Protein AF-A6GF03-F1 (afdb_monomer_lite)

Secondary structure (DSSP, 8-state):
--PPPPPPP-PPP-------PPPPEEEEEEE---SS-TTTT-TT-BSS-HHHHHHH-S-BSS---SGGG--SHHHHHHHHH-TTSEEEEEEE-S-TTTTSS--TTT-SEEEEEEEEE-S-SSEEEEESEEES-EEEE-TT--EEEE-SSS-TT-EEEPPHHHHHHHHHTTT-EETTEEEEEEPP-TT--SHHHHHHHHHHHHHHH--TT----EEEEEEEEPPGGG-HHHHHHHHHHHHHHHH--

Sequence (245 aa):
MRSAPETPEVGPAKKAEAPSQAPVRVLVTGFNDWRELGDPPQLWRCRDNPSCRLLLGDETQTEPSGADSFDGPLVARLRAAQPEIEWTFATMPVTWGVFAEVPSDRYEVIVNLGLGVYDRFDALQLEAGAYDLRQGKDAAGVERAEAIRGEADRVLAAPQAVAARVQALEGERVAGYEVVVAKAREDNAYLCNETHFSALSALAEGGADDPLRAAYFLHIPYAKDGDYEALAEGVAGLVLRLVEP

Organism: NCBI:txid391625

InterPro domains:
  IPR036440 Peptidase C15, pyroglutamyl peptidase I-like superfamily [G3DSA:3.40.630.20] (23-243)
  IPR036440 Peptidase C15, pyroglutamyl peptidase I-like superfamily [SSF53182] (24-241)

Foldseek 3Di:
DDDDDDDDDDPDDDDDDDPPDQAAEEEEEEEADWPPQDVQRLQRFHDFWLRVCQFQVDTDSDAQDDPVSGDHLLVVLLCVVCVSHNYDYHYFGQDPCRCLPPVQQRHQEYEYEGADPEPDQQAKEKEQWAFQFAADATSSRDGDTAGLPHDRGDIQGAPPVQNVLLVVQQQPHFLRHHYHYDYYDNVPRGSLRSNQNSLRVCCVPDDPNGSHPYYIYMHHHGNVVNPSNSSSRRVNRSVCSSSPD

pLDDT: mean 91.58, std 13.38, range [41.97, 98.81]

Radius of gyration: 22.46 Å; chains: 1; bounding box: 53×61×86 Å

Structure (mmCIF, N/CA/C/O backbone):
data_AF-A6GF03-F1
#
_entry.id   AF-A6GF03-F1
#
loop_
_atom_site.group_PDB
_atom_site.id
_atom_site.type_symbol
_atom_site.label_atom_id
_atom_site.label_alt_id
_atom_site.label_comp_id
_atom_site.label_asym_id
_atom_site.label_entity_id
_atom_site.label_seq_id
_atom_site.pdbx_PDB_ins_code
_atom_site.Cartn_x
_atom_site.Cartn_y
_atom_site.Cartn_z
_atom_site.occupancy
_atom_site.B_iso_or_equiv
_atom_site.auth_seq_id
_atom_site.auth_comp_id
_atom_site.auth_asym_id
_atom_site.auth_atom_id
_atom_site.pdbx_PDB_model_num
ATOM 1 N N . MET A 1 1 ? -33.749 42.532 66.624 1.00 44.66 1 MET A N 1
ATOM 2 C CA . MET A 1 1 ? -33.498 42.340 65.181 1.00 44.66 1 MET A CA 1
ATOM 3 C C . MET A 1 1 ? -32.233 41.506 65.042 1.00 44.66 1 MET A C 1
ATOM 5 O O . MET A 1 1 ? -31.172 41.991 65.406 1.00 44.66 1 MET A O 1
ATOM 9 N N . ARG A 1 2 ? -32.349 40.228 64.665 1.00 41.97 2 ARG A N 1
ATOM 10 C CA . ARG A 1 2 ? -31.213 39.338 64.376 1.00 41.97 2 ARG A CA 1
ATOM 11 C C . ARG A 1 2 ? -31.378 38.876 62.931 1.00 41.97 2 ARG A C 1
ATOM 13 O O . ARG A 1 2 ? -32.403 38.276 62.621 1.00 41.97 2 ARG A O 1
ATOM 20 N N . SER A 1 3 ? -30.429 39.241 62.076 1.00 44.53 3 SER A N 1
ATOM 21 C CA . SER A 1 3 ? -30.402 38.878 60.658 1.00 44.53 3 SER A CA 1
ATOM 22 C C . SER A 1 3 ? -30.101 37.389 60.491 1.00 44.53 3 SER A C 1
ATOM 24 O O . SER A 1 3 ? -29.258 36.844 61.205 1.00 44.53 3 SER A O 1
ATOM 26 N N . ALA A 1 4 ? -30.814 36.741 59.571 1.00 46.75 4 ALA A N 1
ATOM 27 C CA . ALA A 1 4 ? -30.578 35.358 59.170 1.00 46.75 4 ALA A CA 1
ATOM 28 C C . ALA A 1 4 ? -29.352 35.263 58.236 1.00 46.75 4 ALA A C 1
ATOM 30 O O . ALA A 1 4 ? -29.090 36.219 57.505 1.00 46.75 4 ALA A O 1
ATOM 31 N N . PRO A 1 5 ? -28.603 34.145 58.248 1.00 51.06 5 PRO A N 1
ATOM 32 C CA . PRO A 1 5 ? -27.476 33.939 57.347 1.00 51.06 5 PRO A CA 1
ATOM 33 C C . PRO A 1 5 ? -27.953 33.496 55.955 1.00 51.06 5 PRO A C 1
ATOM 35 O O . PRO A 1 5 ? -28.760 32.574 55.827 1.00 51.06 5 PRO A O 1
ATOM 38 N N . GLU A 1 6 ? -27.441 34.159 54.918 1.00 51.12 6 GLU A N 1
ATOM 39 C CA . GLU A 1 6 ? -27.626 33.779 53.515 1.00 51.12 6 GLU A CA 1
ATOM 40 C C . GLU A 1 6 ? -26.922 32.452 53.214 1.00 51.12 6 GLU A C 1
ATOM 42 O O . GLU A 1 6 ? -25.800 32.191 53.651 1.00 51.12 6 GLU A O 1
ATOM 47 N N . THR A 1 7 ? -27.617 31.594 52.471 1.00 48.75 7 THR A N 1
ATOM 48 C CA . THR A 1 7 ? -27.103 30.302 52.007 1.00 48.75 7 THR A CA 1
ATOM 49 C C . THR A 1 7 ? -26.355 30.528 50.689 1.00 48.75 7 THR A C 1
ATOM 51 O O . THR A 1 7 ? -26.911 31.191 49.815 1.00 48.75 7 THR A O 1
ATOM 54 N N . PRO A 1 8 ? -25.127 30.013 50.506 1.00 49.81 8 PRO A N 1
ATOM 55 C CA . PRO A 1 8 ? -24.401 30.198 49.256 1.00 49.81 8 PRO A CA 1
ATOM 56 C C . PRO A 1 8 ? -25.025 29.350 48.140 1.00 49.81 8 PRO A C 1
ATOM 58 O O . PRO A 1 8 ? -25.166 28.133 48.276 1.00 49.81 8 PRO A O 1
ATOM 61 N N . GLU A 1 9 ? -25.392 30.001 47.035 1.00 48.44 9 GLU A N 1
ATOM 62 C CA . GLU A 1 9 ? -25.796 29.345 45.791 1.00 48.44 9 GLU A CA 1
ATOM 63 C C . GLU A 1 9 ? -24.635 28.511 45.235 1.00 48.44 9 GLU A C 1
ATOM 65 O O . GLU A 1 9 ? -23.579 29.025 44.861 1.00 48.44 9 GLU A O 1
ATOM 70 N N . VAL A 1 10 ? -24.842 27.198 45.166 1.00 53.91 10 VAL A N 1
ATOM 71 C CA . VAL A 1 10 ? -23.957 26.276 44.456 1.00 53.91 10 VAL A CA 1
ATOM 72 C C . VAL A 1 10 ? -24.300 26.375 42.971 1.00 53.91 10 VAL A C 1
ATOM 74 O O . VAL A 1 10 ? -25.318 25.850 42.523 1.00 53.91 10 VAL A O 1
ATOM 77 N N . GLY A 1 11 ? -23.462 27.084 42.213 1.00 53.41 11 GLY A N 1
ATOM 78 C CA . GLY A 1 11 ? -23.559 27.142 40.755 1.00 53.41 11 GLY A CA 1
ATOM 79 C C . GLY A 1 11 ? -23.459 25.746 40.116 1.00 53.41 11 GLY A C 1
ATOM 80 O O . GLY A 1 11 ? -22.867 24.836 40.704 1.00 53.41 11 GLY A O 1
ATOM 81 N N . PRO A 1 12 ? -24.036 25.550 38.916 1.00 52.56 12 PRO A N 1
ATOM 82 C CA . PRO A 1 12 ? -24.103 24.242 38.279 1.00 52.56 12 PRO A CA 1
ATOM 83 C C . PRO A 1 12 ? -22.699 23.678 38.046 1.00 52.56 12 PRO A C 1
ATOM 85 O O . PRO A 1 12 ? -21.820 24.346 37.496 1.00 52.56 12 PRO A O 1
ATOM 88 N N . ALA A 1 13 ? -22.500 22.431 38.473 1.00 54.03 13 ALA A N 1
ATOM 89 C CA . ALA A 1 13 ? -21.265 21.693 38.263 1.00 54.03 13 ALA A CA 1
ATOM 90 C C . ALA A 1 13 ? -20.925 21.661 36.764 1.00 54.03 13 ALA A C 1
ATOM 92 O O . ALA A 1 13 ? -21.705 21.157 35.952 1.00 54.03 13 ALA A O 1
ATOM 93 N N . LYS A 1 14 ? -19.751 22.193 36.398 1.00 50.69 14 LYS A N 1
ATOM 94 C CA . LYS A 1 14 ? -19.162 21.985 35.071 1.00 50.69 14 LYS A CA 1
ATOM 95 C C . LYS A 1 14 ? -19.067 20.476 34.839 1.00 50.69 14 LYS A C 1
ATOM 97 O O . LYS A 1 14 ? -18.351 19.791 35.566 1.00 50.69 14 LYS A O 1
ATOM 102 N N . LYS A 1 15 ? -19.804 19.967 33.845 1.00 49.94 15 LYS A N 1
ATOM 103 C CA . LYS A 1 15 ? -19.598 18.617 33.311 1.00 49.94 15 LYS A CA 1
ATOM 104 C C . LYS A 1 15 ? -18.123 18.500 32.938 1.00 49.94 15 LYS A C 1
ATOM 106 O O . LYS A 1 15 ? -17.640 19.296 32.139 1.00 49.94 15 LYS A O 1
ATOM 111 N N . ALA A 1 16 ? -17.427 17.549 33.549 1.00 49.00 16 ALA A N 1
ATOM 112 C CA . ALA A 1 16 ? -16.094 17.171 33.123 1.00 49.00 16 ALA A CA 1
ATOM 113 C C . ALA A 1 16 ? -16.192 16.682 31.672 1.00 49.00 16 ALA A C 1
ATOM 115 O O . ALA A 1 16 ? -16.898 15.709 31.397 1.00 49.00 16 ALA A O 1
ATOM 116 N N . GLU A 1 17 ? -15.547 17.394 30.749 1.00 47.59 17 GLU A N 1
ATOM 117 C CA . GLU A 1 17 ? -15.254 16.864 29.421 1.00 47.59 17 GLU A CA 1
ATOM 118 C C . GLU A 1 17 ? -14.423 15.597 29.612 1.00 47.59 17 GLU A C 1
ATOM 120 O O . GLU A 1 17 ? -13.409 15.604 30.316 1.00 47.59 17 GLU A O 1
ATOM 125 N N . ALA A 1 18 ? -14.897 14.489 29.042 1.00 51.84 18 ALA A N 1
ATOM 126 C CA . ALA A 1 18 ? -14.094 13.283 28.953 1.00 51.84 18 ALA A CA 1
ATOM 127 C C . ALA A 1 18 ? -12.784 13.636 28.227 1.00 51.84 18 ALA A C 1
ATOM 129 O O . ALA A 1 18 ? -12.824 14.439 27.290 1.00 51.84 18 ALA A O 1
ATOM 130 N N . PRO A 1 19 ? -11.633 13.086 28.644 1.00 45.50 19 PRO A N 1
ATOM 131 C CA . PRO A 1 19 ? -10.383 13.334 27.945 1.00 45.50 19 PRO A CA 1
ATOM 132 C C . PRO A 1 19 ? -10.556 12.917 26.482 1.00 45.50 19 PRO A C 1
ATOM 134 O O . PRO A 1 19 ? -10.809 11.748 26.195 1.00 45.50 19 PRO A O 1
ATOM 137 N N . SER A 1 20 ? -10.464 13.888 25.571 1.00 52.66 20 SER A N 1
ATOM 138 C CA . SER A 1 20 ? -10.389 13.630 24.136 1.00 52.66 20 SER A CA 1
ATOM 139 C C . SER A 1 20 ? -9.160 12.759 23.909 1.00 52.66 20 SER A C 1
ATOM 141 O O . SER A 1 20 ? -8.038 13.222 24.116 1.00 52.66 20 SER A O 1
ATOM 143 N N . GLN A 1 21 ? -9.354 11.494 23.535 1.00 72.75 21 GLN A N 1
ATOM 144 C CA . GLN A 1 21 ? -8.254 10.696 23.007 1.00 72.75 21 GLN A CA 1
ATOM 145 C C . GLN A 1 21 ? -7.746 11.400 21.744 1.00 72.75 21 GLN A C 1
ATOM 147 O O . GLN A 1 21 ? -8.539 11.962 20.985 1.00 72.75 21 GLN A O 1
ATOM 152 N N . ALA A 1 22 ? -6.425 11.464 21.578 1.00 82.62 22 ALA A N 1
ATOM 153 C CA . ALA A 1 22 ? -5.839 11.981 20.348 1.00 82.62 22 ALA A CA 1
ATOM 154 C C . ALA A 1 22 ? -6.351 11.151 19.151 1.00 82.62 22 ALA A C 1
ATOM 156 O O . ALA A 1 22 ? -6.620 9.959 19.329 1.00 82.62 22 ALA A O 1
ATOM 157 N N . PRO A 1 23 ? -6.520 11.762 17.965 1.00 90.12 23 PRO A N 1
ATOM 158 C CA . PRO A 1 23 ? -6.949 11.035 16.776 1.00 90.12 23 PRO A CA 1
ATOM 159 C C . PRO A 1 23 ? -5.933 9.944 16.420 1.00 90.12 23 PRO A C 1
ATOM 161 O O . PRO A 1 23 ? -4.726 10.153 16.557 1.00 90.12 23 PRO A O 1
ATOM 164 N N . VAL A 1 24 ? -6.419 8.793 15.946 1.00 94.94 24 VAL A N 1
ATOM 165 C CA . VAL A 1 24 ? -5.546 7.709 15.472 1.00 94.94 24 VAL A CA 1
ATOM 166 C C . VAL A 1 24 ? -4.805 8.187 14.227 1.00 94.94 24 VAL A C 1
ATOM 168 O O . VAL A 1 24 ? -5.433 8.685 13.293 1.00 94.94 24 VAL A O 1
ATOM 171 N N . ARG A 1 25 ? -3.482 8.011 14.190 1.00 97.56 25 ARG A N 1
ATOM 172 C CA . ARG A 1 25 ? -2.649 8.401 13.037 1.00 97.56 25 ARG A CA 1
ATOM 173 C C . ARG A 1 25 ? -2.437 7.227 12.090 1.00 97.56 25 ARG A C 1
ATOM 175 O O . ARG A 1 25 ? -1.825 6.229 12.476 1.00 97.56 25 ARG A O 1
ATOM 182 N N . VAL A 1 26 ? -2.909 7.351 10.850 1.00 98.38 26 VAL A N 1
ATOM 183 C CA . VAL A 1 26 ? -2.853 6.278 9.847 1.00 98.38 26 VAL A CA 1
ATOM 184 C C . VAL A 1 26 ? -2.111 6.740 8.600 1.00 98.38 26 VAL A C 1
ATOM 186 O O . VAL A 1 26 ? -2.456 7.760 8.007 1.00 98.38 26 VAL A O 1
ATOM 189 N N . LEU A 1 27 ? -1.127 5.953 8.167 1.00 98.56 27 LEU A N 1
ATOM 190 C CA . LEU A 1 27 ? -0.463 6.113 6.877 1.00 98.56 27 LEU A CA 1
ATOM 191 C C . LEU A 1 27 ? -1.020 5.100 5.875 1.00 98.56 27 LEU A C 1
ATOM 193 O O . LEU A 1 27 ? -0.968 3.896 6.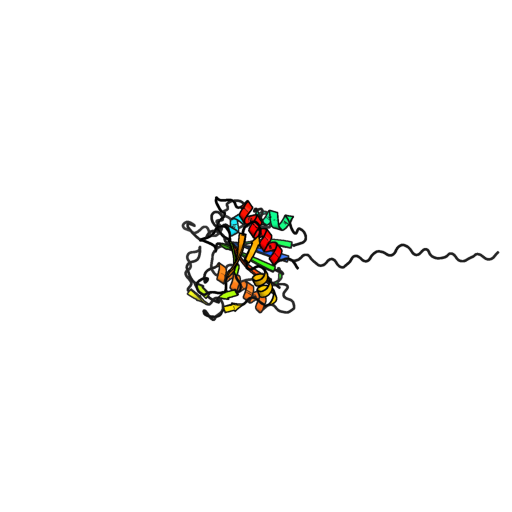121 1.00 98.56 27 LEU A O 1
ATOM 197 N N . VAL A 1 28 ? -1.485 5.579 4.723 1.00 98.75 28 VAL A N 1
ATOM 198 C CA . VAL A 1 28 ? -1.826 4.740 3.569 1.00 98.75 28 VAL A CA 1
ATOM 199 C C . VAL A 1 28 ? -0.845 5.028 2.440 1.00 98.75 28 VAL A C 1
ATOM 201 O O . VAL A 1 28 ? -0.727 6.171 1.993 1.00 98.75 28 VAL A O 1
ATOM 204 N N . THR A 1 29 ? -0.139 4.003 1.971 1.00 98.75 29 THR A N 1
ATOM 205 C CA . THR A 1 29 ? 0.836 4.144 0.884 1.00 98.75 29 THR A CA 1
ATOM 206 C C . THR A 1 29 ? 0.392 3.417 -0.378 1.00 98.75 29 THR A C 1
ATOM 208 O O . THR A 1 29 ? -0.393 2.474 -0.320 1.00 98.75 29 THR A O 1
ATOM 211 N N . GLY A 1 30 ? 0.902 3.842 -1.530 1.00 98.44 30 GLY A N 1
ATOM 212 C CA . GLY A 1 30 ? 0.738 3.144 -2.802 1.00 98.44 30 GLY A CA 1
ATOM 213 C C . GLY A 1 30 ? 2.013 3.201 -3.633 1.00 98.44 30 GLY A C 1
ATOM 214 O O . GLY A 1 30 ? 2.887 4.026 -3.386 1.00 98.44 30 GLY A O 1
ATOM 215 N N . PHE A 1 31 ? 2.123 2.349 -4.643 1.00 98.56 31 PHE A N 1
ATOM 216 C CA . PHE A 1 31 ? 3.258 2.345 -5.562 1.00 98.56 31 PHE A CA 1
ATOM 217 C C . PHE A 1 31 ? 2.966 3.098 -6.859 1.00 98.56 31 PHE A C 1
ATOM 219 O O . PHE A 1 31 ? 1.868 2.994 -7.412 1.00 98.56 31 PHE A O 1
ATOM 226 N N . ASN A 1 32 ? 3.983 3.801 -7.356 1.00 98.31 32 ASN A N 1
ATOM 227 C CA . ASN A 1 32 ? 4.051 4.370 -8.700 1.00 98.31 32 ASN A CA 1
ATOM 228 C C . ASN A 1 32 ? 4.201 3.270 -9.773 1.00 98.31 32 ASN A C 1
ATOM 230 O O . ASN A 1 32 ? 4.234 2.067 -9.489 1.00 98.31 32 ASN A O 1
ATOM 234 N N . ASP A 1 33 ? 4.271 3.675 -11.036 1.00 97.69 33 ASP A N 1
ATOM 235 C CA . ASP A 1 33 ? 4.478 2.765 -12.156 1.00 97.69 33 ASP A CA 1
ATOM 236 C C . ASP A 1 33 ? 5.880 2.128 -12.109 1.00 97.69 33 ASP A C 1
ATOM 238 O O . ASP A 1 33 ? 6.852 2.746 -11.680 1.00 97.69 33 ASP A O 1
ATOM 242 N N . TRP A 1 34 ? 6.001 0.889 -12.596 1.00 94.94 34 TRP A N 1
ATOM 243 C CA . TRP A 1 34 ? 7.267 0.132 -12.584 1.00 94.94 34 TRP A CA 1
ATOM 244 C C . TRP A 1 34 ? 7.767 -0.280 -13.971 1.00 94.94 34 TRP A C 1
ATOM 246 O O . TRP A 1 34 ? 8.879 -0.786 -14.104 1.00 94.94 34 TRP A O 1
ATOM 256 N N . ARG A 1 35 ? 6.949 -0.107 -15.015 1.00 92.50 35 ARG A N 1
ATOM 257 C CA . ARG A 1 35 ? 7.253 -0.558 -16.380 1.00 92.50 35 ARG A CA 1
ATOM 258 C C . ARG A 1 35 ? 7.070 0.561 -17.391 1.00 92.50 35 ARG A C 1
ATOM 260 O O . ARG A 1 35 ? 6.302 1.491 -17.172 1.00 92.50 35 ARG A O 1
ATOM 267 N N . GLU A 1 36 ? 7.759 0.438 -18.522 1.00 93.06 36 GLU A N 1
ATOM 268 C CA . GLU A 1 36 ? 7.650 1.378 -19.649 1.00 93.06 36 GLU A CA 1
ATOM 269 C C . GLU A 1 36 ? 7.998 2.830 -19.272 1.00 93.06 36 GLU A C 1
ATOM 271 O O . GLU A 1 36 ? 7.409 3.770 -19.797 1.00 93.06 36 GLU A O 1
ATOM 276 N N . LEU A 1 37 ? 8.935 3.031 -18.342 1.00 95.56 37 LEU A N 1
ATOM 277 C CA . LEU A 1 37 ? 9.220 4.337 -17.729 1.00 95.56 37 LEU A CA 1
ATOM 278 C C . LEU A 1 37 ? 10.097 5.278 -18.575 1.00 95.56 37 LEU A C 1
ATOM 280 O O . LEU A 1 37 ? 10.327 6.413 -18.165 1.00 95.56 37 LEU A O 1
ATOM 284 N N . GLY A 1 38 ? 10.565 4.830 -19.742 1.00 94.19 38 GLY A N 1
ATOM 285 C CA . GLY A 1 38 ? 11.505 5.571 -20.587 1.00 94.19 38 GLY A CA 1
ATOM 286 C C . GLY A 1 38 ? 12.971 5.411 -20.168 1.00 94.19 38 GLY A C 1
ATOM 287 O O . GLY A 1 38 ? 13.296 4.590 -19.311 1.00 94.19 38 GLY A O 1
ATOM 288 N N . ASP A 1 39 ? 13.846 6.182 -20.818 1.00 92.88 39 ASP A N 1
ATOM 289 C CA . ASP A 1 39 ? 15.285 6.255 -20.539 1.00 92.88 39 ASP A CA 1
ATOM 290 C C . ASP A 1 39 ? 15.723 7.740 -20.506 1.00 92.88 39 ASP A C 1
ATOM 292 O O . ASP A 1 39 ? 15.706 8.392 -21.558 1.00 92.88 39 ASP A O 1
ATOM 296 N N . PRO A 1 40 ? 16.041 8.317 -19.327 1.00 92.69 40 PRO A N 1
ATOM 297 C CA . PRO A 1 40 ? 16.046 7.677 -18.005 1.00 92.69 40 PRO A CA 1
ATOM 298 C C . PRO A 1 40 ? 14.628 7.335 -17.494 1.00 92.69 40 PRO A C 1
ATOM 300 O O . PRO A 1 40 ? 13.655 7.959 -17.931 1.00 92.69 40 PRO A O 1
ATOM 303 N N . PRO A 1 41 ? 14.489 6.372 -16.560 1.00 96.44 41 PRO A N 1
ATOM 304 C CA . PRO A 1 41 ? 13.186 5.971 -16.036 1.00 96.44 41 PRO A CA 1
ATOM 305 C C . PRO A 1 41 ? 12.519 7.089 -15.218 1.00 96.44 41 PRO A C 1
ATOM 307 O O . PRO A 1 41 ? 13.109 7.645 -14.291 1.00 96.44 41 PRO A O 1
ATOM 310 N N . GLN A 1 42 ? 11.253 7.384 -15.519 1.00 96.94 42 GLN A N 1
ATOM 311 C CA . GLN A 1 42 ? 10.403 8.293 -14.742 1.00 96.94 42 GLN A CA 1
ATOM 312 C C . GLN A 1 42 ? 9.802 7.602 -13.505 1.00 96.94 42 GLN A C 1
ATOM 314 O O . GLN A 1 42 ? 8.667 7.133 -13.527 1.00 96.94 42 GLN A O 1
ATOM 319 N N . LEU A 1 43 ? 10.561 7.552 -12.409 1.00 97.69 43 LEU A N 1
ATOM 320 C CA . LEU A 1 43 ? 10.201 6.804 -11.189 1.00 97.69 43 LEU A CA 1
ATOM 321 C C . LEU A 1 43 ? 8.938 7.303 -10.467 1.00 97.69 43 LEU A C 1
ATOM 323 O O . LEU A 1 43 ? 8.296 6.540 -9.751 1.00 97.69 43 LEU A O 1
ATOM 327 N N . TRP A 1 44 ? 8.574 8.568 -10.672 1.00 97.38 44 TRP A N 1
ATOM 328 C CA . TRP A 1 44 ? 7.386 9.185 -10.078 1.00 97.38 44 TRP A CA 1
ATOM 329 C C . TRP A 1 44 ? 6.159 9.131 -10.980 1.00 97.38 44 TRP A C 1
ATOM 331 O O . TRP A 1 44 ? 5.122 9.702 -10.643 1.00 97.38 44 TRP A O 1
ATOM 341 N N . ARG A 1 45 ? 6.235 8.441 -12.125 1.00 97.81 45 ARG A N 1
ATOM 342 C CA . ARG A 1 45 ? 5.067 8.308 -12.988 1.00 97.81 45 ARG A CA 1
ATOM 343 C C . ARG A 1 45 ? 3.959 7.562 -12.256 1.00 97.81 45 ARG A C 1
ATOM 345 O O . ARG A 1 45 ? 4.164 6.457 -11.762 1.00 97.81 45 ARG A O 1
ATOM 352 N N . CYS A 1 46 ? 2.785 8.168 -12.200 1.00 97.25 46 CYS A N 1
ATOM 353 C CA . CYS A 1 46 ? 1.557 7.518 -11.793 1.00 97.25 46 CYS A CA 1
ATOM 354 C C . CYS A 1 46 ? 0.560 7.590 -12.943 1.00 97.25 46 CYS A C 1
ATOM 356 O O . CYS A 1 46 ? -0.038 8.638 -13.186 1.00 97.25 46 CYS A O 1
ATOM 358 N N . ARG A 1 47 ? 0.397 6.478 -13.655 1.00 95.94 47 ARG A N 1
ATOM 359 C CA . ARG A 1 47 ? -0.558 6.348 -14.759 1.00 95.94 47 ARG A CA 1
ATOM 360 C C . ARG A 1 47 ? -1.215 4.977 -14.742 1.00 95.94 47 ARG A C 1
ATOM 362 O O . ARG A 1 47 ? -2.435 4.876 -14.780 1.00 95.94 47 ARG A O 1
ATOM 369 N N . ASP A 1 48 ? -0.402 3.932 -14.644 1.00 94.81 48 ASP A N 1
ATOM 370 C CA . ASP A 1 48 ? -0.841 2.553 -14.845 1.00 94.81 48 ASP A CA 1
ATOM 371 C C . ASP A 1 48 ? -1.078 1.809 -13.525 1.00 94.81 48 ASP A C 1
ATOM 373 O O . ASP A 1 48 ? -1.912 0.902 -13.464 1.00 94.81 48 ASP A O 1
ATOM 377 N N . ASN A 1 49 ? -0.333 2.148 -12.469 1.00 97.19 49 ASN A N 1
ATOM 378 C CA . ASN A 1 49 ? -0.421 1.448 -11.197 1.00 97.19 49 ASN A CA 1
ATOM 379 C C . ASN A 1 49 ? -1.667 1.897 -10.416 1.00 97.19 49 ASN A C 1
ATOM 381 O O . ASN A 1 49 ? -1.749 3.056 -9.997 1.00 97.19 49 ASN A O 1
ATOM 385 N N . PRO A 1 50 ? -2.641 1.004 -10.159 1.00 97.44 50 PRO A N 1
ATOM 386 C CA . PRO A 1 50 ? -3.870 1.404 -9.496 1.00 97.44 50 PRO A CA 1
ATOM 387 C C . PRO A 1 50 ? -3.643 1.957 -8.090 1.00 97.44 50 PRO A C 1
ATOM 389 O O . PRO A 1 50 ? -4.399 2.829 -7.675 1.00 97.44 50 PRO A O 1
ATOM 392 N N . SER A 1 51 ? -2.598 1.532 -7.369 1.00 98.44 51 SER A N 1
ATOM 393 C CA . SER A 1 51 ? -2.391 2.008 -5.998 1.00 98.44 51 SER A CA 1
ATOM 394 C C . SER A 1 51 ? -2.051 3.495 -5.941 1.00 98.44 51 SER A C 1
ATOM 396 O O . SER A 1 51 ? -2.569 4.187 -5.072 1.00 98.44 51 SER A O 1
ATOM 398 N N . CYS A 1 52 ? -1.255 4.025 -6.878 1.00 98.00 52 CYS A N 1
ATOM 399 C CA . CYS A 1 52 ? -1.019 5.468 -6.921 1.00 98.00 52 CYS A CA 1
ATOM 400 C C . CYS A 1 52 ? -2.235 6.218 -7.480 1.00 98.00 52 CYS A C 1
ATOM 402 O O . CYS A 1 52 ? -2.559 7.287 -6.977 1.00 98.00 52 CYS A O 1
ATOM 404 N N . ARG A 1 53 ? -2.956 5.649 -8.458 1.00 98.00 53 ARG A N 1
ATOM 405 C CA . ARG A 1 53 ? -4.154 6.268 -9.056 1.00 98.00 53 ARG A CA 1
ATOM 406 C C . ARG A 1 53 ? -5.271 6.458 -8.032 1.00 98.00 53 ARG A C 1
ATOM 408 O O . ARG A 1 53 ? -5.921 7.495 -8.014 1.00 98.00 53 ARG A O 1
ATOM 415 N N . LEU A 1 54 ? -5.448 5.490 -7.133 1.00 98.56 54 LEU A N 1
ATOM 416 C CA . LEU A 1 54 ? -6.392 5.590 -6.021 1.00 98.56 54 LEU A CA 1
ATOM 417 C C . LEU A 1 54 ? -6.058 6.738 -5.057 1.00 98.56 54 LEU A C 1
ATOM 419 O O . LEU A 1 54 ? -6.974 7.317 -4.472 1.00 98.56 54 LEU A O 1
ATOM 423 N N . LEU A 1 55 ? -4.771 7.059 -4.896 1.00 98.50 55 LEU A N 1
ATOM 424 C CA . LEU A 1 55 ? -4.288 8.077 -3.963 1.00 98.50 55 LEU A CA 1
ATOM 425 C C . LEU A 1 55 ? -4.190 9.476 -4.584 1.00 98.50 55 LEU A C 1
ATOM 427 O O . LEU A 1 55 ? -4.552 10.453 -3.935 1.00 98.50 55 LEU A O 1
ATOM 431 N N . LEU A 1 56 ? -3.713 9.566 -5.824 1.00 97.75 56 LEU A N 1
ATOM 432 C CA . LEU A 1 56 ? -3.433 10.826 -6.517 1.00 97.75 56 LEU A CA 1
ATOM 433 C C . LEU A 1 56 ? -4.555 11.274 -7.453 1.00 97.75 56 LEU A C 1
ATOM 435 O O . LEU A 1 56 ? -4.567 12.430 -7.835 1.00 97.75 56 LEU A O 1
ATOM 439 N N . GLY A 1 57 ? -5.455 10.376 -7.869 1.00 94.94 57 GLY A N 1
ATOM 440 C CA . GLY A 1 57 ? -6.543 10.688 -8.801 1.00 94.94 57 GLY A CA 1
ATOM 441 C C . GLY A 1 57 ? -6.065 10.918 -10.235 1.00 94.94 57 GLY A C 1
ATOM 442 O O . GLY A 1 57 ? -6.363 10.115 -11.120 1.00 94.94 57 GLY A O 1
ATOM 443 N N . ASP A 1 58 ? -5.302 11.984 -10.458 1.00 91.69 58 ASP A N 1
ATOM 444 C CA . ASP A 1 58 ? -4.796 12.416 -11.757 1.00 91.69 58 ASP A CA 1
ATOM 445 C C . ASP A 1 58 ? -3.440 11.802 -12.121 1.00 91.69 58 ASP A C 1
ATOM 447 O O . ASP A 1 58 ? -2.711 11.240 -11.300 1.00 91.69 58 ASP A O 1
ATOM 451 N N . GLU A 1 59 ? -3.150 11.790 -13.426 1.00 94.12 59 GLU A N 1
ATOM 452 C CA . GLU A 1 59 ? -1.875 11.271 -13.914 1.00 94.12 59 GLU A CA 1
ATOM 453 C C . GLU A 1 59 ? -0.781 12.275 -13.579 1.00 94.12 59 GLU A C 1
ATOM 455 O O . GLU A 1 59 ? -0.940 13.478 -13.786 1.00 94.12 59 GLU A O 1
ATOM 460 N N . THR A 1 60 ? 0.359 11.789 -13.103 1.00 94.56 60 THR A N 1
ATOM 461 C CA . THR A 1 60 ? 1.495 12.659 -12.793 1.00 94.56 60 THR A CA 1
ATOM 462 C C . THR A 1 60 ? 2.819 11.994 -13.130 1.00 94.56 60 THR A C 1
ATOM 464 O O . THR A 1 60 ? 2.906 10.776 -13.273 1.00 94.56 60 THR A O 1
ATOM 467 N N . GLN A 1 61 ? 3.853 12.814 -13.290 1.00 95.12 61 GLN A N 1
ATOM 468 C CA . GLN A 1 61 ? 5.250 12.403 -13.468 1.00 95.12 61 GLN A CA 1
ATOM 469 C C . GLN A 1 61 ? 6.165 13.024 -12.408 1.00 95.12 61 GLN A C 1
ATOM 471 O O . GLN A 1 61 ? 7.378 12.819 -12.441 1.00 95.12 61 GLN A O 1
ATOM 476 N N . THR A 1 62 ? 5.603 13.809 -11.490 1.00 94.44 62 THR A N 1
ATOM 477 C CA . THR A 1 62 ? 6.348 14.515 -10.453 1.00 94.44 62 THR A CA 1
ATOM 478 C C . THR A 1 62 ? 6.099 13.875 -9.105 1.00 94.44 62 THR A C 1
ATOM 480 O O . THR A 1 62 ? 4.992 13.417 -8.824 1.00 94.44 62 THR A O 1
ATOM 483 N N . GLU A 1 63 ? 7.118 13.905 -8.256 1.00 95.75 63 GLU A N 1
ATOM 484 C CA . GLU A 1 63 ? 6.974 13.564 -6.848 1.00 95.75 63 GLU A CA 1
ATOM 485 C C . GLU A 1 63 ? 5.844 14.398 -6.215 1.00 95.75 63 GLU A C 1
ATOM 487 O O . GLU A 1 63 ? 5.867 15.631 -6.324 1.00 95.75 63 GLU A O 1
ATOM 492 N N . PRO A 1 64 ? 4.839 13.760 -5.587 1.00 92.94 64 PRO A N 1
ATOM 493 C CA . PRO A 1 64 ? 3.810 14.473 -4.842 1.00 92.94 64 PRO A CA 1
ATOM 494 C C . PRO A 1 64 ? 4.448 15.279 -3.711 1.00 92.94 64 PRO A C 1
ATOM 496 O O . PRO A 1 64 ? 5.191 14.735 -2.895 1.00 92.94 64 PRO A O 1
ATOM 499 N N . SER A 1 65 ? 4.152 16.577 -3.634 1.00 87.44 65 SER A N 1
ATOM 500 C CA . SER A 1 65 ? 4.665 17.437 -2.566 1.00 87.44 65 SER A CA 1
ATOM 501 C C . SER A 1 65 ? 3.516 18.001 -1.734 1.00 87.44 65 SER A C 1
ATOM 503 O O . SER A 1 65 ? 2.665 18.748 -2.211 1.00 87.44 65 SER A O 1
ATOM 505 N N . GLY A 1 66 ? 3.486 17.614 -0.459 1.00 84.44 66 GLY A N 1
ATOM 506 C CA . GLY A 1 66 ? 2.484 18.062 0.508 1.00 84.44 66 GLY A CA 1
ATOM 507 C C . GLY A 1 66 ? 1.138 17.330 0.439 1.00 84.44 66 GLY A C 1
ATOM 508 O O . GLY A 1 66 ? 0.877 16.513 -0.441 1.00 84.44 66 GLY A O 1
ATOM 509 N N . ALA A 1 67 ? 0.279 17.630 1.416 1.00 80.88 67 ALA A N 1
ATOM 510 C CA . ALA A 1 67 ? -0.998 16.943 1.627 1.00 80.88 67 ALA A CA 1
ATOM 511 C C . ALA A 1 67 ? -2.037 17.199 0.519 1.00 80.88 67 ALA A C 1
ATOM 513 O O . ALA A 1 67 ? -2.895 16.345 0.289 1.00 80.88 67 ALA A O 1
ATOM 514 N N . ASP A 1 68 ? -1.938 18.340 -0.170 1.00 86.19 68 ASP A N 1
ATOM 515 C CA . ASP A 1 68 ? -2.850 18.738 -1.251 1.00 86.19 68 ASP A CA 1
ATOM 516 C C . ASP A 1 68 ? -2.592 17.970 -2.556 1.00 86.19 68 ASP A C 1
ATOM 518 O O . ASP A 1 68 ? -3.416 18.012 -3.460 1.00 86.19 68 ASP A O 1
ATOM 522 N N . SER A 1 69 ? -1.475 17.235 -2.650 1.00 92.19 69 SER A N 1
ATOM 523 C CA . SER A 1 69 ? -1.185 16.361 -3.796 1.00 92.19 69 SER A CA 1
ATOM 524 C C . SER A 1 69 ? -1.995 15.054 -3.783 1.00 92.19 69 SER A C 1
ATOM 526 O O . SER A 1 69 ? -1.849 14.244 -4.692 1.00 92.19 69 SER A O 1
ATOM 528 N N . PHE A 1 70 ? -2.796 14.813 -2.739 1.00 96.56 70 PHE A N 1
ATOM 529 C CA . PHE A 1 70 ? -3.552 13.577 -2.539 1.00 96.56 70 PHE A CA 1
ATOM 530 C C . PHE A 1 70 ? -5.053 13.870 -2.467 1.00 96.56 70 PHE A C 1
ATOM 532 O O . PHE A 1 70 ? -5.593 14.224 -1.408 1.00 96.56 70 PHE A O 1
ATOM 539 N N . ASP A 1 71 ? -5.723 13.699 -3.600 1.00 95.44 71 ASP A N 1
ATOM 540 C CA . ASP A 1 71 ? -7.155 13.931 -3.807 1.00 95.44 71 ASP A CA 1
ATOM 541 C C . ASP A 1 71 ? -7.841 12.790 -4.585 1.00 95.44 71 ASP A C 1
ATOM 543 O O . ASP A 1 71 ? -8.994 12.916 -5.001 1.00 95.44 71 ASP A O 1
ATOM 547 N N . GLY A 1 72 ? -7.167 11.642 -4.723 1.00 97.69 72 GLY A N 1
ATOM 548 C CA . GLY A 1 72 ? -7.704 10.477 -5.414 1.00 97.69 72 GLY A CA 1
ATOM 549 C C . GLY A 1 72 ? -8.963 9.879 -4.768 1.00 97.69 72 GLY A C 1
ATOM 550 O O . GLY A 1 72 ? -9.302 10.160 -3.609 1.00 97.69 72 GLY A O 1
ATOM 551 N N . PRO A 1 73 ? -9.670 8.992 -5.491 1.00 98.44 73 PRO A N 1
ATOM 552 C CA . PRO A 1 73 ? -10.982 8.495 -5.077 1.00 98.44 73 PRO A CA 1
ATOM 553 C C . PRO A 1 73 ? -10.955 7.702 -3.761 1.00 98.44 73 PRO A C 1
ATOM 555 O O . PRO A 1 73 ? -11.963 7.677 -3.047 1.00 98.44 73 PRO A O 1
ATOM 558 N N . LEU A 1 74 ? -9.823 7.079 -3.403 1.00 98.69 74 LEU A N 1
ATOM 559 C CA . LEU A 1 74 ? -9.655 6.421 -2.103 1.00 98.69 74 LEU A CA 1
ATOM 560 C C . LEU A 1 74 ? -9.491 7.447 -0.977 1.00 98.69 74 LEU A C 1
ATOM 562 O O . LEU A 1 74 ? -10.102 7.305 0.081 1.00 98.69 74 LEU A O 1
ATOM 566 N N . VAL A 1 75 ? -8.705 8.498 -1.217 1.00 98.38 75 VAL A N 1
ATOM 567 C CA . VAL A 1 75 ? -8.448 9.565 -0.241 1.00 98.38 75 VAL A CA 1
ATOM 568 C C . VAL A 1 75 ? -9.746 10.260 0.151 1.00 98.38 75 VAL A C 1
ATOM 570 O O . VAL A 1 75 ? -10.030 10.413 1.341 1.00 98.38 75 VAL A O 1
ATOM 573 N N . ALA A 1 76 ? -10.561 10.628 -0.841 1.00 98.06 76 ALA A N 1
ATOM 574 C CA . ALA A 1 76 ? -11.856 11.262 -0.616 1.00 98.06 76 ALA A CA 1
ATOM 575 C C . ALA A 1 76 ? -12.780 10.391 0.255 1.00 98.06 76 ALA A C 1
ATOM 577 O O . ALA A 1 76 ? -13.392 10.891 1.199 1.00 98.06 76 ALA A O 1
ATOM 578 N N . ARG A 1 77 ? -12.840 9.080 -0.014 1.00 98.19 77 ARG A N 1
ATOM 579 C CA . ARG A 1 77 ? -13.676 8.131 0.739 1.00 98.19 77 ARG A CA 1
ATOM 580 C C . ARG A 1 77 ? -13.217 7.956 2.180 1.00 98.19 77 ARG A C 1
ATOM 582 O O . ARG A 1 77 ? -14.048 8.029 3.079 1.00 98.19 77 ARG A O 1
ATOM 589 N N . LEU A 1 78 ? -11.920 7.750 2.406 1.00 98.25 78 LEU A N 1
ATOM 590 C CA . LEU A 1 78 ? -11.380 7.546 3.754 1.00 98.25 78 LEU A CA 1
ATOM 591 C C . LEU A 1 78 ? -11.584 8.785 4.634 1.00 98.25 78 LEU A C 1
ATOM 593 O O . LEU A 1 78 ? -12.117 8.670 5.737 1.00 98.25 78 LEU A O 1
ATOM 597 N N . ARG A 1 79 ? -11.260 9.975 4.106 1.00 97.06 79 ARG A N 1
ATOM 598 C CA . ARG A 1 79 ? -11.470 11.252 4.810 1.00 97.06 79 ARG A CA 1
ATOM 599 C C . ARG A 1 79 ? -12.947 11.509 5.121 1.00 97.06 79 ARG A C 1
ATOM 601 O O . ARG A 1 79 ? -13.256 12.039 6.182 1.00 97.06 79 ARG A O 1
ATOM 608 N N . ALA A 1 80 ? -13.856 11.148 4.213 1.00 97.44 80 ALA A N 1
ATOM 609 C CA . ALA A 1 80 ? -15.291 11.330 4.423 1.00 97.44 80 ALA A CA 1
ATOM 610 C C . ALA A 1 80 ? -15.886 10.328 5.426 1.00 97.44 80 ALA A C 1
ATOM 612 O O . ALA A 1 80 ? -16.792 10.687 6.175 1.00 97.44 80 ALA A O 1
ATOM 613 N N . ALA A 1 81 ? -15.405 9.081 5.430 1.00 96.81 81 ALA A N 1
ATOM 614 C CA . ALA A 1 81 ? -15.953 8.012 6.260 1.00 96.81 81 ALA A CA 1
ATOM 615 C C . ALA A 1 81 ? -15.499 8.080 7.726 1.00 96.81 81 ALA A C 1
ATOM 617 O O . ALA A 1 81 ? -16.278 7.723 8.605 1.00 96.81 81 ALA A O 1
ATOM 618 N N . GLN A 1 82 ? -14.260 8.514 7.978 1.00 96.00 82 GLN A N 1
ATOM 619 C CA . GLN A 1 82 ? -13.662 8.607 9.317 1.00 96.00 82 GLN A CA 1
ATOM 620 C C . GLN A 1 82 ? -12.890 9.931 9.457 1.00 96.00 82 GLN A C 1
ATOM 622 O O . GLN A 1 82 ? -11.655 9.935 9.386 1.00 96.00 82 GLN A O 1
ATOM 627 N N . PRO A 1 83 ? -13.587 11.076 9.581 1.00 95.00 83 PRO A N 1
ATOM 628 C CA . PRO A 1 83 ? -12.956 12.392 9.712 1.00 95.00 83 PRO A CA 1
ATOM 629 C C . PRO A 1 83 ? -12.167 12.585 11.020 1.00 95.00 83 PRO A C 1
ATOM 631 O O . PRO A 1 83 ? -11.401 13.539 11.137 1.00 95.00 83 PRO A O 1
ATOM 634 N N . GLU A 1 84 ? -12.361 11.716 12.010 1.00 94.38 84 GLU A N 1
ATOM 635 C CA . GLU A 1 84 ? -11.640 11.692 13.283 1.00 94.38 84 GLU A CA 1
ATOM 636 C C . GLU A 1 84 ? -10.266 11.018 13.204 1.00 94.38 84 GLU A C 1
ATOM 638 O O . GLU A 1 84 ? -9.471 11.163 14.129 1.00 94.38 84 GLU A O 1
ATOM 643 N N . ILE A 1 85 ? -9.981 10.275 12.131 1.00 95.94 85 ILE A N 1
ATOM 644 C CA . ILE A 1 85 ? -8.668 9.672 11.898 1.00 95.94 85 ILE A CA 1
ATOM 645 C C . ILE A 1 85 ? -7.762 10.706 11.223 1.00 95.94 85 ILE A C 1
ATOM 647 O O . ILE A 1 85 ? -8.141 11.364 10.250 1.00 95.94 85 ILE A O 1
ATOM 651 N N . GLU A 1 86 ? -6.526 10.820 11.704 1.00 96.81 86 GLU A N 1
ATOM 652 C CA . GLU A 1 86 ? -5.494 11.606 11.036 1.00 96.81 86 GLU A CA 1
ATOM 653 C C . GLU A 1 86 ? -4.900 10.786 9.883 1.00 96.81 86 GLU A C 1
ATOM 655 O O . GLU A 1 86 ? -3.952 10.012 10.044 1.00 96.81 86 GLU A O 1
ATOM 660 N N . TRP A 1 87 ? -5.499 10.942 8.703 1.00 97.50 87 TRP A N 1
ATOM 661 C CA . TRP A 1 87 ? -5.079 10.266 7.480 1.00 97.50 87 TRP A CA 1
ATOM 662 C C . TRP A 1 87 ? -3.886 10.955 6.815 1.00 97.50 87 TRP A C 1
ATOM 664 O O . TRP A 1 87 ? -3.986 12.102 6.370 1.00 97.50 87 TRP A O 1
ATOM 674 N N . THR A 1 88 ? -2.790 10.219 6.646 1.00 97.88 88 THR A N 1
ATOM 675 C CA . THR A 1 88 ? -1.675 10.594 5.770 1.00 97.88 88 THR A CA 1
ATOM 676 C C . THR A 1 88 ? -1.584 9.653 4.578 1.00 97.88 88 THR A C 1
ATOM 678 O O . THR A 1 88 ? -1.777 8.444 4.704 1.00 97.88 88 THR A O 1
ATOM 681 N N . PHE A 1 89 ? -1.250 10.214 3.419 1.00 98.06 89 PHE A N 1
ATOM 682 C CA . PHE A 1 89 ? -1.110 9.486 2.166 1.00 98.06 89 PHE A CA 1
ATOM 683 C C . PHE A 1 89 ? 0.282 9.702 1.588 1.00 98.06 89 PHE A C 1
ATOM 685 O O . PHE A 1 89 ? 0.844 10.790 1.713 1.00 98.06 89 PHE A O 1
ATOM 692 N N . ALA A 1 90 ? 0.831 8.664 0.967 1.00 97.69 90 ALA A N 1
ATOM 693 C CA . ALA A 1 90 ? 2.108 8.734 0.272 1.00 97.69 90 ALA A CA 1
ATOM 694 C C . ALA A 1 90 ? 2.117 7.801 -0.939 1.00 97.69 90 ALA A C 1
ATOM 696 O O . ALA A 1 90 ? 1.489 6.743 -0.927 1.00 97.69 90 ALA A O 1
ATOM 697 N N . THR A 1 91 ? 2.871 8.157 -1.976 1.00 97.81 91 THR A N 1
ATOM 698 C CA . THR A 1 91 ? 3.225 7.213 -3.041 1.00 97.81 91 THR A CA 1
ATOM 699 C C . THR A 1 91 ? 4.715 6.933 -3.011 1.00 97.81 91 THR A C 1
ATOM 701 O O . THR A 1 91 ? 5.502 7.787 -2.608 1.00 97.81 91 THR A O 1
ATOM 704 N N . MET A 1 92 ? 5.097 5.737 -3.436 1.00 97.94 92 MET A N 1
ATOM 705 C CA . MET A 1 92 ? 6.467 5.251 -3.410 1.00 97.94 92 MET A CA 1
ATOM 706 C C . MET A 1 92 ? 6.905 4.832 -4.816 1.00 97.94 92 MET A C 1
ATOM 708 O O . MET A 1 92 ? 6.182 4.067 -5.471 1.00 97.94 92 MET A O 1
ATOM 712 N N . PRO A 1 93 ? 8.098 5.243 -5.284 1.00 97.75 93 PRO A N 1
ATOM 713 C CA . PRO A 1 93 ? 8.691 4.636 -6.465 1.00 97.75 93 PRO A CA 1
ATOM 714 C C . PRO A 1 93 ? 8.907 3.138 -6.227 1.00 97.75 93 PRO A C 1
ATOM 716 O O . PRO A 1 93 ? 9.203 2.697 -5.115 1.00 97.75 93 PRO A O 1
ATOM 719 N N . VAL A 1 94 ? 8.775 2.332 -7.282 1.00 98.25 94 VAL A N 1
ATOM 720 C CA . VAL A 1 94 ? 9.019 0.882 -7.213 1.00 98.25 94 VAL A CA 1
ATOM 721 C C . VAL A 1 94 ? 10.527 0.632 -7.277 1.00 98.25 94 VAL A C 1
ATOM 723 O O . VAL A 1 94 ? 11.035 0.125 -8.270 1.00 98.25 94 VAL A O 1
ATOM 726 N N . THR A 1 95 ? 11.251 1.061 -6.244 1.00 98.25 95 THR A N 1
ATOM 727 C CA . THR A 1 95 ? 12.715 0.969 -6.120 1.00 98.25 95 THR A CA 1
ATOM 728 C C . THR A 1 95 ? 13.115 0.314 -4.810 1.00 98.25 95 THR A C 1
ATOM 730 O O . THR A 1 95 ? 12.467 0.541 -3.787 1.00 98.25 95 THR A O 1
ATOM 733 N N . TRP A 1 96 ? 14.192 -0.471 -4.820 1.00 98.06 96 TRP A N 1
ATOM 734 C CA . TRP A 1 96 ? 14.644 -1.190 -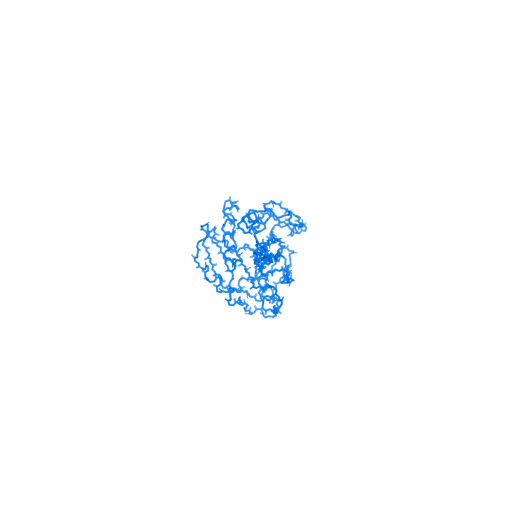3.626 1.00 98.06 96 TRP A CA 1
ATOM 735 C C . TRP A 1 96 ? 14.933 -0.252 -2.453 1.00 98.06 96 TRP A C 1
ATOM 737 O O . TRP A 1 96 ? 15.561 0.794 -2.618 1.00 98.06 96 TRP A O 1
ATOM 747 N N . GLY A 1 97 ? 14.507 -0.650 -1.254 1.00 97.00 97 GLY A N 1
ATOM 748 C CA . GLY A 1 97 ? 14.739 0.112 -0.028 1.00 97.00 97 GLY A CA 1
ATOM 749 C C . GLY A 1 97 ? 13.884 1.374 0.121 1.00 97.00 97 GLY A C 1
ATOM 750 O O . GLY A 1 97 ? 14.115 2.135 1.058 1.00 97.00 97 GLY A O 1
ATOM 751 N N . VAL A 1 98 ? 12.877 1.593 -0.737 1.00 97.06 98 VAL A N 1
ATOM 752 C CA . VAL A 1 98 ? 11.994 2.777 -0.669 1.00 97.06 98 VAL A CA 1
ATOM 753 C C . VAL A 1 98 ? 11.285 2.937 0.681 1.00 97.06 98 VAL A C 1
ATOM 755 O O . VAL A 1 98 ? 10.969 4.048 1.089 1.00 97.06 98 VAL A O 1
ATOM 758 N N . PHE A 1 99 ? 11.077 1.830 1.396 1.00 96.25 99 PHE A N 1
ATOM 759 C CA . PHE A 1 99 ? 10.442 1.801 2.713 1.00 96.25 99 PHE A CA 1
ATOM 760 C C . PHE A 1 99 ? 11.364 1.208 3.791 1.00 96.25 99 PHE A C 1
ATOM 762 O O . PHE A 1 99 ? 10.900 0.565 4.730 1.00 96.25 99 PHE A O 1
ATOM 769 N N . ALA A 1 100 ? 12.685 1.359 3.628 1.00 94.38 100 ALA A N 1
ATOM 770 C CA . ALA A 1 100 ? 13.662 0.874 4.605 1.00 94.38 100 ALA A CA 1
ATOM 771 C C . ALA A 1 100 ? 13.576 1.640 5.939 1.00 94.38 100 ALA A C 1
ATOM 773 O O . ALA A 1 100 ? 13.713 1.041 7.005 1.00 94.38 100 ALA A O 1
ATOM 774 N N . GLU A 1 101 ? 13.308 2.948 5.878 1.00 94.25 101 GLU A N 1
ATOM 775 C CA . GLU A 1 101 ? 13.061 3.806 7.039 1.00 94.25 101 GLU A CA 1
ATOM 776 C C . GLU A 1 101 ? 11.552 3.909 7.292 1.00 94.25 101 GLU A C 1
ATOM 778 O O . GLU A 1 101 ? 10.870 4.801 6.787 1.00 94.25 101 GLU A O 1
ATOM 783 N N . VAL A 1 102 ? 11.013 2.953 8.050 1.00 96.56 102 VAL A N 1
ATOM 784 C CA . VAL A 1 102 ? 9.589 2.940 8.407 1.00 96.56 102 VAL A CA 1
ATOM 785 C C . VAL A 1 102 ? 9.313 4.043 9.438 1.00 96.56 102 VAL A C 1
ATOM 787 O O . VAL A 1 102 ? 9.966 4.056 10.481 1.00 96.56 102 VAL A O 1
ATOM 790 N N . PRO A 1 103 ? 8.336 4.941 9.211 1.00 95.88 103 PRO A N 1
ATOM 791 C CA . PRO A 1 103 ? 8.024 6.045 10.124 1.00 95.88 103 PRO A CA 1
ATOM 792 C C . PRO A 1 103 ? 7.189 5.584 11.338 1.00 95.88 103 PRO A C 1
ATOM 794 O O . PRO A 1 103 ? 6.073 6.067 11.550 1.00 95.88 103 PRO A O 1
ATOM 797 N N . SER A 1 104 ? 7.694 4.617 12.114 1.00 94.75 104 SER A N 1
ATOM 798 C CA . SER A 1 104 ? 6.953 4.012 13.234 1.00 94.75 104 SER A CA 1
ATOM 799 C C . SER A 1 104 ? 6.654 5.004 14.362 1.00 94.75 104 SER A C 1
ATOM 801 O O . SER A 1 104 ? 5.599 4.927 14.972 1.00 94.75 104 SER A O 1
ATOM 803 N N . ASP A 1 105 ? 7.479 6.036 14.546 1.00 94.38 105 ASP A N 1
ATOM 804 C CA . ASP A 1 105 ? 7.294 7.105 15.538 1.00 94.38 105 ASP A CA 1
ATOM 805 C C . ASP A 1 105 ? 6.111 8.053 15.239 1.00 94.38 105 ASP A C 1
ATOM 807 O O . ASP A 1 105 ? 5.631 8.784 16.117 1.00 94.38 105 ASP A O 1
ATOM 811 N N . ARG A 1 106 ? 5.619 8.061 13.994 1.00 95.44 106 ARG A N 1
ATOM 812 C CA . ARG A 1 106 ? 4.598 9.012 13.521 1.00 95.44 106 ARG A CA 1
ATOM 813 C C . ARG A 1 106 ? 3.213 8.413 13.360 1.00 95.44 106 ARG A C 1
ATOM 815 O O . ARG A 1 106 ? 2.245 9.168 13.426 1.00 95.44 106 ARG A O 1
ATOM 822 N N . TYR A 1 107 ? 3.108 7.105 13.156 1.00 97.38 107 TYR A N 1
ATOM 823 C CA . TYR A 1 107 ? 1.849 6.459 12.794 1.00 97.38 107 TYR A CA 1
ATOM 824 C C . TYR A 1 107 ? 1.556 5.274 13.696 1.00 97.38 107 TYR A C 1
ATOM 826 O O . TYR A 1 107 ? 2.439 4.496 14.029 1.00 97.38 107 TYR A O 1
ATOM 834 N N . GLU A 1 108 ? 0.286 5.114 14.049 1.00 97.44 108 GLU A N 1
ATOM 835 C CA . GLU A 1 108 ? -0.180 3.954 14.804 1.00 97.44 108 GLU A CA 1
ATOM 836 C C . GLU A 1 108 ? -0.524 2.785 13.886 1.00 97.44 108 GLU A C 1
ATOM 838 O O . GLU A 1 108 ? -0.387 1.621 14.272 1.00 97.44 108 GLU A O 1
ATOM 843 N N . VAL A 1 109 ? -0.974 3.086 12.666 1.00 98.31 109 VAL A N 1
ATOM 844 C CA . VAL A 1 109 ? -1.302 2.077 11.660 1.00 98.31 109 VAL A CA 1
ATOM 845 C C . VAL A 1 109 ? -0.697 2.450 10.314 1.00 98.31 109 VAL A C 1
ATOM 847 O O . VAL A 1 109 ? -0.835 3.582 9.852 1.00 98.31 109 VAL A O 1
ATOM 850 N N . ILE A 1 110 ? -0.062 1.477 9.665 1.00 98.69 110 ILE A N 1
ATOM 851 C CA . ILE A 1 110 ? 0.429 1.591 8.289 1.00 98.69 110 ILE A CA 1
ATOM 852 C C . ILE A 1 110 ? -0.340 0.604 7.410 1.00 98.69 110 ILE A C 1
ATOM 854 O O . ILE A 1 110 ? -0.420 -0.585 7.720 1.00 98.69 110 ILE A O 1
ATOM 858 N N . VAL A 1 111 ? -0.883 1.082 6.293 1.00 98.81 111 VAL A N 1
ATOM 859 C CA . VAL A 1 111 ? -1.504 0.250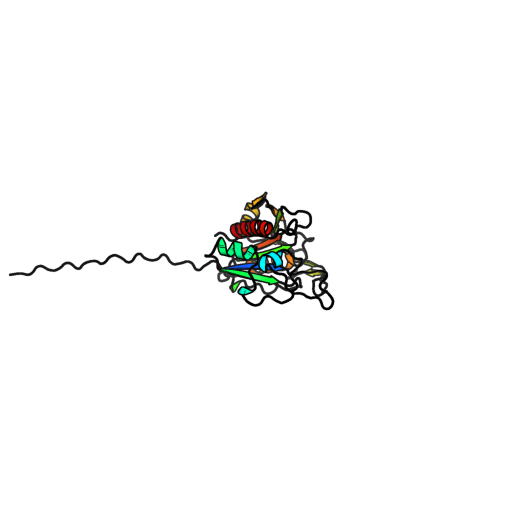 5.259 1.00 98.81 111 VAL A CA 1
ATOM 860 C C . VAL A 1 111 ? -0.792 0.499 3.937 1.00 98.81 111 VAL A C 1
ATOM 862 O O . VAL A 1 111 ? -0.921 1.565 3.342 1.00 98.81 111 VAL A O 1
ATOM 865 N N . ASN A 1 112 ? -0.056 -0.497 3.460 1.00 98.81 112 ASN A N 1
ATOM 866 C CA . ASN A 1 112 ? 0.599 -0.433 2.161 1.00 98.81 112 ASN A CA 1
ATOM 867 C C . ASN A 1 112 ? -0.299 -1.059 1.093 1.00 98.81 112 ASN A C 1
ATOM 869 O O . ASN A 1 112 ? -0.794 -2.173 1.270 1.00 98.81 112 ASN A O 1
ATOM 873 N N . LEU A 1 113 ? -0.508 -0.345 -0.010 1.00 98.81 113 LEU A N 1
ATOM 874 C CA . LEU A 1 113 ? -1.282 -0.807 -1.155 1.00 98.81 113 LEU A CA 1
ATOM 875 C C . LEU A 1 113 ? -0.343 -1.148 -2.308 1.00 98.81 113 LEU A C 1
ATOM 877 O O . LEU A 1 113 ? 0.536 -0.359 -2.654 1.00 98.81 113 LEU A O 1
ATOM 881 N N . GLY A 1 114 ? -0.573 -2.279 -2.963 1.00 97.81 114 GLY A N 1
ATOM 882 C CA . GLY A 1 114 ? 0.174 -2.650 -4.161 1.00 97.81 114 GLY A CA 1
ATOM 883 C C . GLY A 1 114 ? -0.674 -3.430 -5.145 1.00 97.81 114 GLY A C 1
ATOM 884 O O . GLY A 1 114 ? -1.619 -4.111 -4.767 1.00 97.81 114 GLY A O 1
ATOM 885 N N . LEU A 1 115 ? -0.349 -3.353 -6.429 1.00 96.25 115 LEU A N 1
ATOM 886 C CA . LEU A 1 115 ? -0.943 -4.253 -7.410 1.00 96.25 115 LEU A CA 1
ATOM 887 C C . LEU A 1 115 ? -0.405 -5.677 -7.190 1.00 96.25 115 LEU A C 1
ATOM 889 O O . LEU A 1 115 ? 0.805 -5.893 -7.233 1.00 96.25 115 LEU A O 1
ATOM 893 N N . GLY A 1 116 ? -1.296 -6.651 -6.998 1.00 88.75 116 GLY A N 1
ATOM 894 C CA . GLY A 1 116 ? -0.894 -8.057 -6.829 1.00 88.75 116 GLY A CA 1
ATOM 895 C C . GLY A 1 116 ? -1.927 -9.104 -7.222 1.00 88.75 116 GLY A C 1
ATOM 896 O O . GLY A 1 116 ? -1.588 -10.282 -7.299 1.00 88.75 116 GLY A O 1
ATOM 897 N N . VAL A 1 117 ? -3.163 -8.693 -7.515 1.00 83.38 117 VAL A N 1
ATOM 898 C CA . VAL A 1 117 ? -4.230 -9.585 -7.986 1.00 83.38 117 VAL A CA 1
ATOM 899 C C . VAL A 1 117 ? -4.374 -9.399 -9.498 1.00 83.38 117 VAL A C 1
ATOM 901 O O . VAL A 1 117 ? -5.096 -8.525 -9.970 1.00 83.38 117 VAL A O 1
ATOM 904 N N . TYR A 1 118 ? -3.606 -10.166 -10.271 1.00 85.12 118 TYR A N 1
ATOM 905 C CA . TYR A 1 118 ? -3.480 -9.967 -11.724 1.00 85.12 118 TYR A CA 1
ATOM 906 C C . TYR A 1 118 ? -4.533 -10.714 -12.552 1.00 85.12 118 TYR A C 1
ATOM 908 O O . TYR A 1 118 ? -4.783 -10.355 -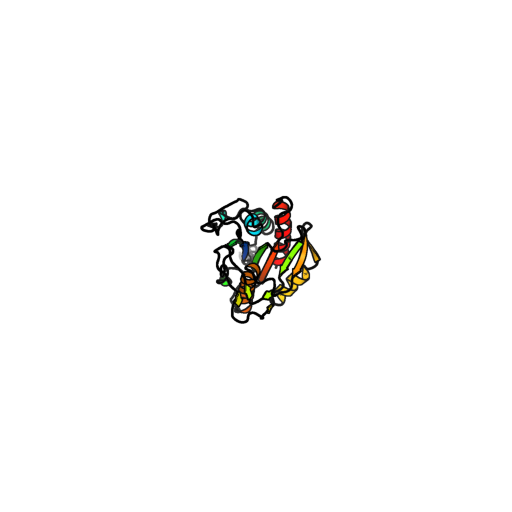13.700 1.00 85.12 118 TYR A O 1
ATOM 916 N N . ASP A 1 119 ? -5.125 -11.766 -11.994 1.00 87.44 119 ASP A N 1
ATOM 917 C CA . ASP A 1 119 ? -6.019 -12.710 -12.672 1.00 87.44 119 ASP A CA 1
ATOM 918 C C . ASP A 1 119 ? -7.504 -12.499 -12.339 1.00 87.44 119 ASP A C 1
ATOM 920 O O . ASP A 1 119 ? -8.378 -13.111 -12.957 1.00 87.44 119 ASP A O 1
ATOM 924 N N . ARG A 1 120 ? -7.803 -11.610 -11.389 1.00 91.19 120 ARG A N 1
ATOM 925 C CA . ARG A 1 120 ? -9.155 -11.299 -10.924 1.00 91.19 120 ARG A CA 1
ATOM 926 C C . ARG A 1 120 ? -9.352 -9.798 -10.774 1.00 91.19 120 ARG A C 1
ATOM 928 O O . ARG A 1 120 ? -8.428 -9.070 -10.444 1.00 91.19 120 ARG A O 1
ATOM 935 N N . PHE A 1 121 ? -10.590 -9.353 -10.963 1.00 94.00 121 PHE A N 1
ATOM 936 C CA . PHE A 1 121 ? -11.002 -7.953 -10.781 1.00 94.00 121 PHE A CA 1
ATOM 937 C C . PHE A 1 121 ? -11.967 -7.765 -9.602 1.00 94.00 121 PHE A C 1
ATOM 939 O O . PHE A 1 121 ? -12.509 -6.682 -9.411 1.00 94.00 121 PHE A O 1
ATOM 946 N N . ASP A 1 122 ? -12.219 -8.830 -8.842 1.00 95.12 122 ASP A N 1
ATOM 947 C CA . ASP A 1 122 ? -13.245 -8.920 -7.802 1.00 95.12 122 ASP A CA 1
ATOM 948 C C . ASP A 1 122 ? -12.686 -9.442 -6.467 1.00 95.12 122 ASP A C 1
ATOM 950 O O . ASP A 1 122 ? -13.447 -9.907 -5.619 1.00 95.12 122 ASP A O 1
ATOM 954 N N . ALA A 1 123 ? -11.365 -9.388 -6.284 1.00 97.44 123 ALA A N 1
ATOM 955 C CA . ALA A 1 123 ? -10.683 -9.800 -5.063 1.00 97.44 123 ALA A CA 1
ATOM 956 C C . ALA A 1 123 ? -9.774 -8.697 -4.523 1.00 97.44 123 ALA A C 1
ATOM 958 O O . ALA A 1 123 ? -9.142 -7.973 -5.288 1.00 97.44 123 ALA A O 1
ATOM 959 N N . LEU A 1 124 ? -9.695 -8.620 -3.200 1.00 98.38 124 LEU A N 1
ATOM 960 C CA . LEU A 1 124 ? -8.749 -7.822 -2.431 1.00 98.38 124 LEU A CA 1
ATOM 961 C C . LEU A 1 124 ? -7.946 -8.786 -1.558 1.00 98.38 124 LEU A C 1
ATOM 963 O O . LEU A 1 124 ? -8.536 -9.546 -0.794 1.00 98.38 124 LEU A O 1
ATOM 967 N N . GLN A 1 125 ? -6.621 -8.791 -1.680 1.00 98.44 125 GLN A N 1
ATOM 968 C CA . GLN A 1 125 ? -5.772 -9.773 -1.007 1.00 98.44 125 GLN A CA 1
ATOM 969 C C . GLN A 1 125 ? -4.975 -9.137 0.131 1.00 98.44 125 GLN A C 1
ATOM 971 O O . GLN A 1 125 ? -4.147 -8.265 -0.104 1.00 98.44 125 GLN A O 1
ATOM 976 N N . LEU A 1 126 ? -5.171 -9.613 1.357 1.00 98.44 126 LEU A N 1
ATOM 977 C CA . LEU A 1 126 ? -4.344 -9.245 2.505 1.00 98.44 126 LEU A CA 1
ATOM 978 C C . LEU A 1 126 ? -3.177 -10.219 2.657 1.00 98.44 126 LEU A C 1
ATOM 980 O O . LEU A 1 126 ? -3.360 -11.433 2.574 1.00 98.44 126 LEU A O 1
ATOM 984 N N . GLU A 1 127 ? -1.982 -9.702 2.924 1.00 98.00 127 GLU A N 1
ATOM 985 C CA . GLU A 1 127 ? -0.840 -10.540 3.300 1.00 98.00 127 GLU A CA 1
ATOM 986 C C . GLU A 1 127 ? -0.855 -10.807 4.815 1.00 98.00 127 GLU A C 1
ATOM 988 O O . GLU A 1 127 ? -1.019 -9.897 5.628 1.00 98.00 127 GLU A O 1
ATOM 993 N N . ALA A 1 128 ? -0.685 -12.072 5.206 1.00 96.88 128 ALA A N 1
ATOM 994 C CA . ALA A 1 128 ? -0.620 -12.492 6.613 1.00 96.88 128 ALA A CA 1
ATOM 995 C C . ALA A 1 128 ? 0.808 -12.457 7.201 1.00 96.88 128 ALA A C 1
ATOM 997 O O . ALA A 1 128 ? 1.016 -12.746 8.384 1.00 96.88 128 ALA A O 1
ATOM 998 N N . GLY A 1 129 ? 1.804 -12.158 6.372 1.00 97.12 129 GLY A N 1
ATOM 999 C CA . GLY A 1 129 ? 3.217 -12.112 6.727 1.00 97.12 129 GLY A CA 1
ATOM 1000 C C . GLY A 1 129 ? 4.079 -11.821 5.503 1.00 97.12 129 GLY A C 1
ATOM 1001 O O . GLY A 1 129 ? 3.565 -11.692 4.393 1.00 97.12 129 GLY A O 1
ATOM 1002 N N . ALA A 1 130 ? 5.392 -11.766 5.698 1.00 97.50 130 ALA A N 1
ATOM 1003 C CA . ALA A 1 130 ? 6.353 -11.460 4.642 1.00 97.50 130 ALA A CA 1
ATOM 1004 C C . ALA A 1 130 ? 7.581 -12.381 4.703 1.00 97.50 130 ALA A C 1
ATOM 1006 O O . ALA A 1 130 ? 7.926 -12.891 5.771 1.00 97.50 130 ALA A O 1
ATOM 1007 N N . TYR A 1 131 ? 8.240 -12.592 3.566 1.00 96.12 131 TYR A N 1
ATOM 1008 C CA . TYR A 1 131 ? 9.529 -13.288 3.477 1.00 96.12 131 TYR A CA 1
ATOM 1009 C C . TYR A 1 131 ? 10.680 -12.287 3.595 1.00 96.12 131 TYR A C 1
ATOM 1011 O O . TYR A 1 131 ? 10.596 -11.182 3.065 1.00 96.12 131 TYR A O 1
ATOM 1019 N N . ASP A 1 132 ? 11.784 -12.671 4.227 1.00 96.56 132 ASP A N 1
ATOM 1020 C CA . ASP A 1 132 ? 13.020 -11.877 4.263 1.00 96.56 132 ASP A CA 1
ATOM 1021 C C . ASP A 1 132 ? 13.810 -12.011 2.946 1.00 96.56 132 ASP A C 1
ATOM 1023 O O . ASP A 1 132 ? 14.999 -12.297 2.944 1.00 96.56 132 ASP A O 1
ATOM 1027 N N . LEU A 1 133 ? 13.155 -11.837 1.799 1.00 96.88 133 LEU A N 1
ATOM 1028 C CA . LEU A 1 133 ? 13.762 -11.972 0.476 1.00 96.88 133 LEU A CA 1
A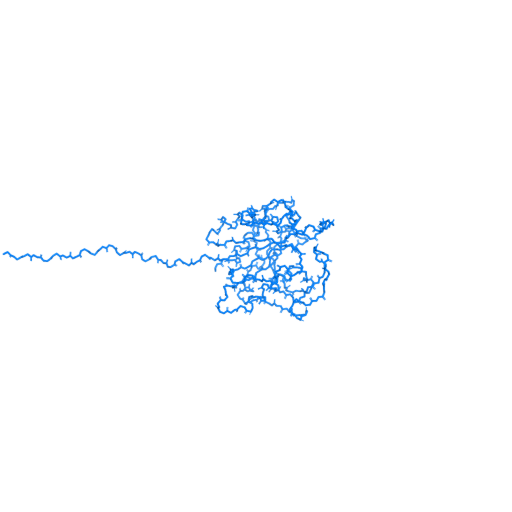TOM 1029 C C . LEU A 1 133 ? 13.338 -10.813 -0.420 1.00 96.88 133 LEU A C 1
ATOM 1031 O O . LEU A 1 133 ? 12.151 -10.495 -0.530 1.00 96.88 133 LEU A O 1
ATOM 1035 N N . ARG A 1 134 ? 14.317 -10.222 -1.110 1.00 97.12 134 ARG A N 1
ATOM 1036 C CA . ARG A 1 134 ? 14.071 -9.341 -2.249 1.00 97.12 134 ARG A CA 1
ATOM 1037 C C . ARG A 1 134 ? 14.718 -9.884 -3.512 1.00 97.12 134 ARG A C 1
ATOM 1039 O O . ARG A 1 134 ? 15.916 -10.180 -3.539 1.00 97.12 134 ARG A O 1
ATOM 1046 N N . GLN A 1 135 ? 13.924 -9.995 -4.567 1.00 97.62 135 GLN A N 1
ATOM 1047 C CA . GLN A 1 135 ? 14.361 -10.543 -5.838 1.00 97.62 135 GLN A CA 1
ATOM 1048 C C . GLN A 1 135 ? 13.712 -9.832 -7.026 1.00 97.62 135 GLN A C 1
ATOM 1050 O O . GLN A 1 135 ? 12.504 -9.603 -7.048 1.00 97.62 135 GLN A O 1
ATOM 1055 N N . GLY A 1 136 ? 14.523 -9.543 -8.044 1.00 97.12 136 GLY A N 1
ATOM 1056 C CA . GLY A 1 136 ? 14.102 -9.012 -9.335 1.00 97.12 136 GLY A CA 1
ATOM 1057 C C . GLY A 1 136 ? 14.775 -7.689 -9.690 1.00 97.12 136 GLY A C 1
ATOM 1058 O O . GLY A 1 136 ? 15.695 -7.221 -9.012 1.00 97.12 136 GLY A O 1
ATOM 1059 N N . LYS A 1 137 ? 14.266 -7.063 -10.751 1.00 97.56 137 LYS A N 1
ATOM 1060 C CA . LYS A 1 137 ? 14.715 -5.765 -11.254 1.00 97.56 137 LYS A CA 1
ATOM 1061 C C . LYS A 1 137 ? 13.699 -4.686 -10.924 1.00 97.56 137 LYS A C 1
ATOM 1063 O O . LYS A 1 137 ? 12.556 -4.795 -11.357 1.00 97.56 137 LYS A O 1
ATOM 1068 N N . ASP A 1 138 ? 14.122 -3.656 -10.202 1.00 97.75 138 ASP A N 1
ATOM 1069 C CA . ASP A 1 138 ? 13.250 -2.541 -9.838 1.00 97.75 138 ASP A CA 1
ATOM 1070 C C . ASP A 1 138 ? 13.038 -1.533 -10.990 1.00 97.75 138 ASP A C 1
ATOM 1072 O O . ASP A 1 138 ? 13.605 -1.661 -12.081 1.00 97.75 138 ASP A O 1
ATOM 1076 N N . ALA A 1 139 ? 12.220 -0.505 -10.753 1.00 97.50 139 ALA A N 1
ATOM 1077 C CA . ALA A 1 139 ? 11.904 0.547 -11.720 1.00 97.50 139 ALA A CA 1
ATOM 1078 C C . ALA A 1 139 ? 13.117 1.403 -12.133 1.00 97.50 139 ALA A C 1
ATOM 1080 O O . ALA A 1 139 ? 13.126 1.968 -13.228 1.00 97.50 139 ALA A O 1
ATOM 1081 N N . ALA A 1 140 ? 14.145 1.489 -11.283 1.00 97.12 140 ALA A N 1
ATOM 1082 C CA . ALA A 1 140 ? 15.410 2.156 -11.593 1.00 97.12 140 ALA A CA 1
ATOM 1083 C C . ALA A 1 140 ? 16.376 1.246 -12.371 1.00 97.12 140 ALA A C 1
ATOM 1085 O O . ALA A 1 140 ? 17.452 1.676 -12.789 1.00 97.12 140 ALA A O 1
ATOM 1086 N N . GLY A 1 141 ? 15.992 -0.010 -12.596 1.00 96.44 141 GLY A N 1
ATOM 1087 C CA . GLY A 1 141 ? 16.774 -0.997 -13.313 1.00 96.44 141 GLY A CA 1
ATOM 1088 C C . GLY A 1 141 ? 17.820 -1.710 -12.457 1.00 96.44 141 GLY A C 1
ATOM 1089 O O . GLY A 1 141 ? 18.721 -2.337 -13.020 1.00 96.44 141 GLY A O 1
ATOM 1090 N N . VAL A 1 142 ? 17.709 -1.636 -11.131 1.00 97.56 142 VAL A N 1
ATOM 1091 C CA . VAL A 1 142 ? 18.614 -2.294 -10.188 1.00 97.56 142 VAL A CA 1
ATOM 1092 C C . VAL A 1 142 ? 18.132 -3.721 -9.930 1.00 97.56 142 VAL A C 1
ATOM 1094 O O . VAL A 1 142 ? 17.012 -3.941 -9.474 1.00 97.56 142 VAL A O 1
ATOM 1097 N N . GLU A 1 143 ? 18.994 -4.698 -10.209 1.00 97.94 143 GLU A N 1
ATOM 1098 C CA . GLU A 1 143 ? 18.738 -6.117 -9.937 1.00 97.94 143 GLU A CA 1
ATOM 1099 C C . GLU A 1 143 ? 19.158 -6.479 -8.506 1.00 97.94 143 GLU A C 1
ATOM 1101 O O . GLU A 1 143 ? 20.246 -6.099 -8.059 1.00 97.94 143 GLU A O 1
ATOM 1106 N N . ARG A 1 144 ? 18.323 -7.243 -7.798 1.00 97.38 144 ARG A N 1
ATOM 1107 C CA . ARG A 1 144 ? 18.617 -7.815 -6.477 1.00 97.38 144 ARG A CA 1
ATOM 1108 C C . ARG A 1 144 ? 18.178 -9.276 -6.417 1.00 97.38 144 ARG A C 1
ATOM 1110 O O . ARG A 1 144 ? 17.256 -9.681 -7.116 1.00 97.38 144 ARG A O 1
ATOM 1117 N N . ALA A 1 145 ? 18.852 -10.052 -5.575 1.00 96.56 145 ALA A N 1
ATOM 1118 C CA . ALA A 1 145 ? 18.496 -11.425 -5.220 1.00 96.56 145 ALA A CA 1
ATOM 1119 C C . ALA A 1 145 ? 19.186 -11.764 -3.890 1.00 96.56 145 ALA A C 1
ATOM 1121 O O . ALA A 1 145 ? 20.236 -12.405 -3.864 1.00 96.56 145 ALA A O 1
ATOM 1122 N N . GLU A 1 146 ? 18.670 -11.215 -2.794 1.00 96.44 146 GLU A N 1
ATOM 1123 C CA . GLU A 1 146 ? 19.304 -11.288 -1.473 1.00 96.44 146 GLU A CA 1
ATOM 1124 C C . GLU A 1 146 ? 18.283 -11.118 -0.345 1.00 96.44 146 GLU A C 1
ATOM 1126 O O . GLU A 1 146 ? 17.155 -10.675 -0.577 1.00 96.44 146 GLU A O 1
ATOM 1131 N N . ALA A 1 147 ? 18.689 -11.450 0.881 1.00 96.75 147 ALA A N 1
ATOM 1132 C CA . ALA A 1 147 ? 17.874 -11.181 2.057 1.00 96.75 147 ALA A CA 1
ATOM 1133 C C . ALA A 1 147 ? 17.678 -9.672 2.272 1.00 96.75 147 ALA A C 1
ATOM 1135 O O . ALA A 1 147 ? 18.547 -8.869 1.922 1.00 96.75 147 ALA A O 1
ATOM 1136 N N . ILE A 1 148 ? 16.555 -9.283 2.875 1.00 96.38 148 ILE A N 1
ATOM 1137 C CA . ILE A 1 148 ? 16.274 -7.880 3.206 1.00 96.38 148 ILE A CA 1
ATOM 1138 C C . ILE A 1 148 ? 17.044 -7.481 4.472 1.00 96.38 148 ILE A C 1
ATOM 1140 O O . ILE A 1 148 ? 17.664 -6.416 4.503 1.00 96.38 148 ILE A O 1
ATOM 1144 N N . ARG A 1 149 ? 17.033 -8.328 5.511 1.00 89.00 149 ARG A N 1
ATOM 1145 C CA . ARG A 1 149 ? 17.700 -8.095 6.805 1.00 89.00 149 ARG A CA 1
ATOM 1146 C C . ARG A 1 149 ? 18.681 -9.186 7.228 1.00 89.00 149 ARG A C 1
ATOM 1148 O O . ARG A 1 149 ? 19.573 -8.876 8.017 1.00 89.00 149 ARG A O 1
ATOM 1155 N N . GLY A 1 150 ? 18.599 -10.412 6.708 1.00 84.12 150 GLY A N 1
ATOM 1156 C CA . GLY A 1 150 ? 19.713 -11.357 6.858 1.00 84.12 150 GLY A CA 1
ATOM 1157 C C . GLY A 1 150 ? 19.484 -12.794 6.399 1.00 84.12 150 GLY A C 1
ATOM 1158 O O . GLY A 1 150 ? 20.410 -13.390 5.852 1.00 84.12 150 GLY A O 1
ATOM 1159 N N . GLU A 1 151 ? 18.288 -13.351 6.582 1.00 88.25 151 GLU A N 1
ATOM 1160 C CA . GLU A 1 151 ? 18.021 -14.781 6.366 1.00 88.25 151 GLU A CA 1
ATOM 1161 C C . GLU A 1 151 ? 16.962 -14.965 5.281 1.00 88.25 151 GLU A C 1
ATOM 1163 O O . GLU A 1 151 ? 15.778 -14.890 5.565 1.00 88.25 151 GLU A O 1
ATOM 1168 N N . ALA A 1 152 ? 17.373 -15.227 4.037 1.00 81.31 152 ALA A N 1
ATOM 1169 C CA . ALA A 1 152 ? 16.485 -15.240 2.865 1.00 81.31 152 ALA A CA 1
ATOM 1170 C C . ALA A 1 152 ? 15.260 -16.179 2.959 1.00 81.31 152 ALA A C 1
ATOM 1172 O O . ALA A 1 152 ? 14.252 -15.962 2.291 1.00 81.31 152 ALA A O 1
ATOM 1173 N N . ASP A 1 153 ? 15.343 -17.229 3.773 1.00 86.88 153 ASP A N 1
ATOM 1174 C CA . ASP A 1 153 ? 14.294 -18.223 4.010 1.00 86.88 153 ASP A CA 1
ATOM 1175 C C . ASP A 1 153 ? 13.407 -17.908 5.227 1.00 86.88 153 ASP A C 1
ATOM 1177 O O . ASP A 1 153 ? 12.426 -18.613 5.491 1.00 86.88 153 ASP A O 1
ATOM 1181 N N . ARG A 1 154 ? 13.714 -16.841 5.971 1.00 93.12 154 ARG A N 1
ATOM 1182 C CA . ARG A 1 154 ? 12.954 -16.437 7.149 1.00 93.12 154 ARG A CA 1
ATOM 1183 C C . ARG A 1 154 ? 11.599 -15.867 6.751 1.00 93.12 154 ARG A C 1
ATOM 1185 O O . ARG A 1 154 ? 11.487 -14.921 5.973 1.00 93.12 154 ARG A O 1
ATOM 1192 N N . VAL A 1 155 ? 10.561 -16.379 7.406 1.00 94.88 155 VAL A N 1
ATOM 1193 C CA . VAL A 1 155 ? 9.216 -15.803 7.377 1.00 94.88 155 VAL A CA 1
ATOM 1194 C C . VAL A 1 155 ? 9.011 -14.924 8.599 1.00 94.88 155 VAL A C 1
ATOM 1196 O O . VAL A 1 155 ? 9.174 -15.369 9.738 1.00 94.88 155 VAL A O 1
ATOM 1199 N N . LEU A 1 156 ? 8.600 -13.684 8.369 1.00 95.12 156 LEU A N 1
ATOM 1200 C CA . LEU A 1 156 ? 8.125 -12.790 9.408 1.00 95.12 156 LEU A CA 1
ATOM 1201 C C . LEU A 1 156 ? 6.596 -12.817 9.442 1.00 95.12 156 LEU A C 1
ATOM 1203 O O . LEU A 1 156 ? 5.921 -12.290 8.558 1.00 95.12 156 LEU A O 1
ATOM 1207 N N . ALA A 1 157 ? 6.051 -13.462 10.472 1.00 93.31 157 ALA A N 1
ATOM 1208 C CA . ALA A 1 157 ? 4.617 -13.466 10.728 1.00 93.31 157 ALA A CA 1
ATOM 1209 C C . ALA A 1 157 ? 4.165 -12.126 11.322 1.00 93.31 157 ALA A C 1
ATOM 1211 O O . ALA A 1 157 ? 4.888 -11.513 12.111 1.00 93.31 157 ALA A O 1
ATOM 1212 N N . ALA A 1 158 ? 2.944 -11.705 10.992 1.00 93.62 158 ALA A N 1
ATOM 1213 C CA . ALA A 1 158 ? 2.324 -10.575 11.665 1.00 93.62 158 ALA A CA 1
ATOM 1214 C C . ALA A 1 158 ? 2.084 -10.882 13.162 1.00 93.62 158 ALA A C 1
ATOM 1216 O O . ALA A 1 158 ? 1.760 -12.025 13.509 1.00 93.62 158 ALA A O 1
ATOM 1217 N N . PRO A 1 159 ? 2.191 -9.889 14.069 1.00 93.75 159 PRO A N 1
ATOM 1218 C CA . PRO A 1 159 ? 1.830 -10.071 15.473 1.00 93.75 159 PRO A CA 1
ATOM 1219 C C . PRO A 1 159 ? 0.395 -10.572 15.642 1.00 93.75 159 PRO A C 1
ATOM 1221 O O . PRO A 1 159 ? -0.472 -10.280 14.820 1.00 93.75 159 PRO A O 1
ATOM 1224 N N . GLN A 1 160 ? 0.118 -11.280 16.741 1.00 94.94 160 GLN A N 1
ATOM 1225 C CA . GLN A 1 160 ? -1.149 -11.997 16.934 1.00 94.94 160 GLN A CA 1
ATOM 1226 C C . GLN A 1 160 ? -2.397 -11.128 16.711 1.00 94.94 160 GLN A C 1
ATOM 1228 O O . GLN A 1 160 ? -3.349 -11.597 16.096 1.00 94.94 160 GLN A O 1
ATOM 1233 N N . ALA A 1 161 ? -2.401 -9.877 17.181 1.00 93.69 161 ALA A N 1
ATOM 1234 C CA . ALA A 1 161 ? -3.534 -8.969 16.996 1.00 93.69 161 ALA A CA 1
ATOM 1235 C C . ALA A 1 161 ? -3.776 -8.631 15.512 1.00 93.69 161 ALA A C 1
ATOM 1237 O O . ALA A 1 161 ? -4.908 -8.708 15.038 1.00 93.69 161 ALA A O 1
ATOM 1238 N N . VAL A 1 162 ? -2.703 -8.336 14.770 1.00 96.50 162 VAL A N 1
ATOM 1239 C CA . VAL A 1 162 ? -2.740 -8.061 13.324 1.00 96.50 162 VAL A CA 1
ATOM 1240 C C . VAL A 1 162 ? -3.165 -9.316 12.560 1.00 96.50 162 VAL A C 1
ATOM 1242 O O . VAL A 1 162 ? -4.094 -9.263 11.757 1.00 96.50 162 VAL A O 1
ATOM 1245 N N . ALA A 1 163 ? -2.553 -10.463 12.863 1.00 96.56 163 ALA A N 1
ATOM 1246 C CA . ALA A 1 163 ? -2.875 -11.740 12.234 1.00 96.56 163 ALA A CA 1
ATOM 1247 C C . ALA A 1 163 ? -4.339 -12.149 12.469 1.00 96.56 163 ALA A C 1
ATOM 1249 O O . ALA A 1 163 ? -5.017 -12.574 11.537 1.00 96.56 163 ALA A O 1
ATOM 1250 N N . ALA A 1 164 ? -4.854 -11.978 13.692 1.00 96.50 164 ALA A N 1
ATOM 1251 C CA . ALA A 1 164 ? -6.249 -12.264 14.014 1.00 96.50 164 ALA A CA 1
ATOM 1252 C C . ALA A 1 164 ? -7.212 -11.356 13.238 1.00 96.50 164 ALA A C 1
ATOM 1254 O O . ALA A 1 164 ? -8.239 -11.833 12.759 1.00 96.50 164 ALA A O 1
ATOM 1255 N N . ARG A 1 165 ? -6.874 -10.069 13.077 1.00 96.75 165 ARG A N 1
ATOM 1256 C CA . ARG A 1 165 ? -7.684 -9.129 12.296 1.00 96.75 165 ARG A CA 1
ATOM 1257 C C . ARG A 1 165 ? -7.694 -9.473 10.807 1.00 96.75 165 ARG A C 1
ATOM 1259 O O . ARG A 1 165 ? -8.769 -9.506 10.222 1.00 96.75 165 ARG A O 1
ATOM 1266 N N . VAL A 1 166 ? -6.540 -9.795 10.220 1.00 97.62 166 VAL A N 1
ATOM 1267 C CA . VAL A 1 166 ? -6.447 -10.257 8.822 1.00 97.62 166 VAL A CA 1
ATOM 1268 C C . VAL A 1 166 ? -7.267 -11.533 8.619 1.00 97.62 166 VAL A C 1
ATOM 1270 O O . VAL A 1 166 ? -8.095 -11.596 7.715 1.00 97.62 166 VAL A O 1
ATOM 1273 N N . GLN A 1 167 ? -7.102 -12.521 9.499 1.00 97.38 167 GLN A N 1
ATOM 1274 C CA . GLN A 1 167 ? -7.805 -13.800 9.404 1.00 97.38 167 GLN A CA 1
ATOM 1275 C C . GLN A 1 167 ? -9.326 -13.655 9.560 1.00 97.38 167 GLN A C 1
ATOM 1277 O O . GLN A 1 167 ? -10.078 -14.366 8.901 1.00 97.38 167 GLN A O 1
ATOM 1282 N N . ALA A 1 168 ? -9.792 -12.741 10.416 1.00 97.38 168 ALA A N 1
ATOM 1283 C CA . ALA A 1 168 ? -11.219 -12.492 10.619 1.00 97.38 168 ALA A CA 1
ATOM 1284 C C . ALA A 1 168 ? -11.918 -11.900 9.384 1.00 97.38 168 ALA A C 1
ATOM 1286 O O . ALA A 1 168 ? -13.143 -11.943 9.309 1.00 97.38 168 ALA A O 1
ATOM 1287 N N . LEU A 1 169 ? -11.156 -11.342 8.441 1.00 97.94 169 LEU A N 1
ATOM 1288 C CA . LEU A 1 169 ? -11.677 -10.771 7.202 1.00 97.94 169 LEU A CA 1
ATOM 1289 C C . LEU A 1 169 ? -11.635 -11.760 6.030 1.00 97.94 169 LEU A C 1
ATOM 1291 O O . LEU A 1 169 ? -12.188 -11.456 4.980 1.00 97.94 169 LEU A O 1
ATOM 1295 N N . GLU A 1 170 ? -11.003 -12.928 6.169 1.00 98.12 170 GLU A N 1
ATOM 1296 C CA . GLU A 1 170 ? -10.925 -13.910 5.084 1.00 98.12 170 GLU A CA 1
ATOM 1297 C C . GLU A 1 170 ? -12.323 -14.391 4.654 1.00 98.12 170 GLU A C 1
ATOM 1299 O O . GLU A 1 170 ? -13.130 -14.833 5.472 1.00 98.12 170 GLU A O 1
ATOM 1304 N N . GLY A 1 171 ? -12.610 -14.319 3.351 1.00 97.69 171 GLY A N 1
ATOM 1305 C CA . GLY A 1 171 ? -13.882 -14.726 2.748 1.00 97.69 171 GLY A CA 1
ATOM 1306 C C . GLY A 1 171 ? -15.014 -13.698 2.867 1.00 97.69 171 GLY A C 1
ATOM 1307 O O . GLY A 1 171 ? -16.083 -13.898 2.284 1.00 97.69 171 GLY A O 1
ATOM 1308 N N . GLU A 1 172 ? -14.804 -12.588 3.580 1.00 98.12 172 GLU A N 1
ATOM 1309 C CA . GLU A 1 172 ? -15.767 -11.487 3.648 1.00 98.12 172 GLU A CA 1
ATOM 1310 C C . GLU A 1 172 ? -15.965 -10.825 2.278 1.00 98.12 172 GLU A C 1
ATOM 1312 O O . GLU A 1 172 ? -15.084 -10.842 1.414 1.00 98.12 172 GLU A O 1
ATOM 1317 N N . ARG A 1 173 ? -17.127 -10.182 2.088 1.00 98.00 173 ARG A N 1
ATOM 1318 C CA . ARG A 1 173 ? -17.378 -9.335 0.913 1.00 98.00 173 ARG A CA 1
ATOM 1319 C C . ARG A 1 173 ? -17.450 -7.862 1.293 1.00 98.00 173 ARG A C 1
ATOM 1321 O O . ARG A 1 173 ? -18.232 -7.474 2.161 1.00 98.00 173 ARG A O 1
ATOM 1328 N N . VAL A 1 174 ? -16.691 -7.033 0.581 1.00 97.31 174 VAL A N 1
ATOM 1329 C CA . VAL A 1 174 ? -16.639 -5.577 0.757 1.00 97.31 174 VAL A CA 1
ATOM 1330 C C . VAL A 1 174 ? -16.889 -4.908 -0.588 1.00 97.31 174 VAL A C 1
ATOM 1332 O O . VAL A 1 174 ? -16.104 -5.077 -1.514 1.00 97.31 174 VAL A O 1
ATOM 1335 N N . ALA A 1 175 ? -18.008 -4.188 -0.716 1.00 95.56 175 ALA A N 1
ATOM 1336 C CA . ALA A 1 175 ? -18.414 -3.512 -1.958 1.00 95.56 175 ALA A CA 1
ATOM 1337 C C . ALA A 1 175 ? -18.302 -4.406 -3.216 1.00 95.56 175 ALA A C 1
ATOM 1339 O O . ALA A 1 175 ? -17.851 -3.988 -4.276 1.00 95.56 175 ALA A O 1
ATOM 1340 N N . GLY A 1 176 ? -18.673 -5.684 -3.085 1.00 94.94 176 GLY A N 1
ATOM 1341 C CA . GLY A 1 176 ? -18.606 -6.661 -4.176 1.00 94.94 176 GLY A CA 1
ATOM 1342 C C . GLY A 1 176 ? -17.278 -7.413 -4.308 1.00 94.94 176 GLY A C 1
ATOM 1343 O O . GLY A 1 176 ? -17.291 -8.481 -4.922 1.00 94.94 176 GLY A O 1
ATOM 1344 N N . TYR A 1 177 ? -16.196 -6.958 -3.673 1.00 98.06 177 TYR A N 1
ATOM 1345 C CA . TYR A 1 177 ? -14.903 -7.646 -3.643 1.00 98.06 177 TYR A CA 1
ATOM 1346 C C . TYR A 1 177 ? -14.871 -8.733 -2.571 1.00 98.06 177 TYR A C 1
ATOM 1348 O O . TYR A 1 177 ? -15.302 -8.506 -1.443 1.00 98.06 177 TYR A O 1
ATOM 1356 N N . GLU A 1 178 ? -14.357 -9.908 -2.914 1.00 98.19 178 GLU A N 1
ATOM 1357 C CA . GLU A 1 178 ? -13.996 -10.950 -1.954 1.00 98.19 178 GLU A CA 1
ATOM 1358 C C . GLU A 1 178 ? -12.656 -10.609 -1.299 1.00 98.19 178 GLU A C 1
ATOM 1360 O O . GLU A 1 178 ? -11.690 -10.276 -1.986 1.00 98.19 178 GLU A O 1
ATOM 1365 N N . VAL A 1 179 ? -12.583 -10.715 0.023 1.00 98.50 179 VAL A N 1
ATOM 1366 C CA . VAL A 1 179 ? -11.322 -10.586 0.748 1.00 98.50 179 VAL A CA 1
ATOM 1367 C C . VAL A 1 179 ? -10.655 -11.953 0.818 1.00 98.50 179 VAL A C 1
ATOM 1369 O O . VAL A 1 179 ? -11.206 -12.898 1.379 1.00 98.50 179 VAL A O 1
ATOM 1372 N N . VAL A 1 180 ? -9.453 -12.058 0.267 1.00 97.88 180 VAL A N 1
ATOM 1373 C CA . VAL A 1 180 ? -8.627 -13.267 0.341 1.00 97.88 180 VAL A CA 1
ATOM 1374 C C . VAL A 1 180 ? -7.403 -12.995 1.204 1.00 97.88 180 VAL A C 1
ATOM 1376 O O . VAL A 1 180 ? -6.916 -11.867 1.270 1.00 97.88 180 VAL A O 1
ATOM 1379 N N . VAL A 1 181 ? -6.895 -14.022 1.877 1.00 97.62 181 VAL A N 1
ATOM 1380 C CA . VAL A 1 181 ? -5.684 -13.908 2.692 1.00 97.62 181 VAL A CA 1
ATOM 1381 C C . VAL A 1 181 ? -4.599 -14.776 2.085 1.00 97.62 181 VAL A C 1
ATOM 1383 O O . VAL A 1 181 ? -4.773 -15.977 1.883 1.00 97.62 181 VAL A O 1
ATOM 1386 N N . ALA A 1 182 ? -3.454 -14.167 1.803 1.00 95.94 182 ALA A N 1
ATOM 1387 C CA . ALA A 1 182 ? -2.290 -14.879 1.327 1.00 95.94 182 ALA A CA 1
ATOM 1388 C C . ALA A 1 182 ? -1.285 -15.076 2.457 1.00 95.94 182 ALA A C 1
ATOM 1390 O O . ALA A 1 182 ? -0.941 -14.162 3.210 1.00 95.94 182 ALA A O 1
ATOM 1391 N N . LYS A 1 183 ? -0.795 -16.310 2.567 1.00 95.38 183 LYS A N 1
ATOM 1392 C CA . LYS A 1 183 ? 0.345 -16.610 3.426 1.00 95.38 183 LYS A CA 1
ATOM 1393 C C . LYS A 1 183 ? 1.603 -16.022 2.799 1.00 95.38 183 LYS A C 1
ATOM 1395 O O . LYS A 1 183 ? 1.722 -15.950 1.571 1.00 95.38 183 LYS A O 1
ATOM 1400 N N . ALA A 1 184 ? 2.552 -15.685 3.666 1.00 94.44 184 ALA A N 1
ATOM 1401 C CA . ALA A 1 184 ? 3.918 -15.421 3.258 1.00 94.44 184 ALA A CA 1
ATOM 1402 C C . ALA A 1 184 ? 4.407 -16.586 2.380 1.00 94.44 184 ALA A C 1
ATOM 1404 O O . ALA A 1 184 ? 4.168 -17.755 2.703 1.00 94.44 184 ALA A O 1
ATOM 1405 N N . ARG A 1 185 ? 5.074 -16.264 1.273 1.00 94.38 185 ARG A N 1
ATOM 1406 C CA . ARG A 1 185 ? 5.558 -17.216 0.265 1.00 94.38 185 ARG A CA 1
ATOM 1407 C C . ARG A 1 185 ? 6.756 -16.618 -0.471 1.00 94.38 185 ARG A C 1
ATOM 1409 O O . ARG A 1 185 ? 6.804 -15.408 -0.665 1.00 94.38 185 ARG A O 1
ATOM 1416 N N . GLU A 1 186 ? 7.689 -17.467 -0.884 1.00 92.94 186 GLU A N 1
ATOM 1417 C CA . GLU A 1 186 ? 8.935 -17.057 -1.550 1.00 92.94 186 GLU A CA 1
ATOM 1418 C C . GLU A 1 186 ? 8.694 -16.407 -2.922 1.00 92.94 186 GLU A C 1
ATOM 1420 O O . GLU A 1 186 ? 9.416 -15.499 -3.316 1.00 92.94 186 GLU A O 1
ATOM 1425 N N . ASP A 1 187 ? 7.649 -16.819 -3.645 1.00 90.38 187 ASP A N 1
ATOM 1426 C CA . ASP A 1 187 ? 7.309 -16.241 -4.953 1.00 90.38 187 ASP A CA 1
ATOM 1427 C C . ASP A 1 187 ? 6.797 -14.787 -4.864 1.00 90.38 187 ASP A C 1
ATOM 1429 O O . ASP A 1 187 ? 6.822 -14.056 -5.856 1.00 90.38 187 ASP A O 1
ATOM 1433 N N . ASN A 1 188 ? 6.412 -14.329 -3.669 1.00 90.56 188 ASN A N 1
ATOM 1434 C CA . ASN A 1 188 ? 6.182 -12.927 -3.354 1.00 90.56 188 ASN A CA 1
ATOM 1435 C C . ASN A 1 188 ? 7.463 -12.326 -2.763 1.00 90.56 188 ASN A C 1
ATOM 1437 O O . ASN A 1 188 ? 7.531 -12.061 -1.571 1.00 90.56 188 ASN A O 1
ATOM 1441 N N . ALA A 1 189 ? 8.484 -12.123 -3.596 1.00 95.06 189 ALA A N 1
ATOM 1442 C CA . ALA A 1 189 ? 9.783 -11.568 -3.189 1.00 95.06 189 ALA A CA 1
ATOM 1443 C C . ALA A 1 189 ? 10.083 -10.189 -3.801 1.00 95.06 189 ALA A C 1
ATOM 1445 O O . ALA A 1 189 ? 11.217 -9.720 -3.773 1.00 95.06 189 ALA A O 1
ATOM 1446 N N . TYR A 1 190 ? 9.092 -9.525 -4.396 1.00 96.94 190 TYR A N 1
ATOM 1447 C CA . TYR A 1 190 ? 9.288 -8.208 -5.012 1.00 96.94 190 TYR A CA 1
ATOM 1448 C C . TYR A 1 190 ? 9.007 -7.060 -4.018 1.00 96.94 190 TYR A C 1
ATOM 1450 O O . TYR A 1 190 ? 8.939 -7.272 -2.808 1.00 96.94 190 TYR A O 1
ATOM 1458 N N . LEU A 1 191 ? 8.836 -5.823 -4.499 1.00 97.50 191 LEU A N 1
ATOM 1459 C CA . LEU A 1 191 ? 8.730 -4.620 -3.652 1.00 97.50 191 LEU A CA 1
ATOM 1460 C C . LEU A 1 191 ? 7.549 -4.641 -2.671 1.00 97.50 191 LEU A C 1
ATOM 1462 O O . LEU A 1 191 ? 7.653 -4.112 -1.564 1.00 97.50 191 LEU A O 1
ATOM 1466 N N . CYS A 1 192 ? 6.434 -5.273 -3.042 1.00 97.62 192 CYS A N 1
ATOM 1467 C CA . CYS A 1 192 ? 5.298 -5.439 -2.135 1.00 97.62 192 CYS A CA 1
ATOM 1468 C C . CYS A 1 192 ? 5.705 -6.230 -0.878 1.00 97.62 192 CYS A C 1
ATOM 1470 O O . CYS A 1 192 ? 5.376 -5.847 0.243 1.00 97.62 192 CYS A O 1
ATOM 1472 N N . ASN A 1 193 ? 6.513 -7.278 -1.052 1.00 97.94 193 ASN A N 1
ATOM 1473 C CA . ASN A 1 193 ? 7.064 -8.042 0.058 1.00 97.94 193 ASN A CA 1
ATOM 1474 C C . ASN A 1 193 ? 8.126 -7.264 0.839 1.00 97.94 193 ASN A C 1
ATOM 1476 O O . ASN A 1 193 ? 8.042 -7.235 2.061 1.00 97.94 193 ASN A O 1
ATOM 1480 N N . GLU A 1 194 ? 9.071 -6.582 0.175 1.00 98.12 194 GLU A N 1
ATOM 1481 C CA . GLU A 1 194 ? 10.106 -5.803 0.882 1.00 98.12 194 GLU A CA 1
ATOM 1482 C C . GLU A 1 194 ? 9.486 -4.745 1.805 1.00 98.12 194 GLU A C 1
ATOM 1484 O O . GLU A 1 194 ? 9.860 -4.614 2.971 1.00 98.12 194 GLU A O 1
ATOM 1489 N N . THR A 1 195 ? 8.492 -4.014 1.305 1.00 98.06 195 THR A N 1
ATOM 1490 C CA . THR A 1 195 ? 7.808 -2.981 2.091 1.00 98.06 195 THR A CA 1
ATOM 1491 C C . THR A 1 195 ? 6.964 -3.563 3.224 1.00 98.06 195 THR A C 1
ATOM 1493 O O . THR A 1 195 ? 6.978 -3.013 4.328 1.00 98.06 195 THR A O 1
ATOM 1496 N N . HIS A 1 196 ? 6.276 -4.692 3.010 1.00 98.00 196 HIS A N 1
ATOM 1497 C CA . HIS A 1 196 ? 5.555 -5.366 4.090 1.00 98.00 196 HIS A CA 1
ATOM 1498 C C . HIS A 1 196 ? 6.505 -5.928 5.153 1.00 98.00 196 HIS A C 1
ATOM 1500 O O . HIS A 1 196 ? 6.267 -5.742 6.346 1.00 98.00 196 HIS A O 1
ATOM 1506 N N . PHE A 1 197 ? 7.608 -6.551 4.732 1.00 98.00 197 PHE A N 1
ATOM 1507 C CA . PHE A 1 197 ? 8.633 -7.089 5.619 1.00 98.00 197 PHE A CA 1
ATOM 1508 C C . PHE A 1 197 ? 9.248 -5.997 6.494 1.00 98.00 197 PHE A C 1
ATOM 1510 O O . PHE A 1 197 ? 9.351 -6.171 7.709 1.00 98.00 197 PHE A O 1
ATOM 1517 N N . SER A 1 198 ? 9.604 -4.850 5.908 1.00 97.81 198 SER A N 1
ATOM 1518 C CA . SER A 1 198 ? 10.120 -3.699 6.655 1.00 97.81 198 SER A CA 1
ATOM 1519 C C . SER A 1 198 ? 9.107 -3.187 7.681 1.00 97.81 198 SER A C 1
ATOM 1521 O O . SER A 1 198 ? 9.476 -2.977 8.836 1.00 97.81 198 SER A O 1
ATOM 1523 N N . ALA A 1 199 ? 7.828 -3.058 7.307 1.00 98.00 199 ALA A N 1
ATOM 1524 C CA . ALA A 1 199 ? 6.776 -2.593 8.214 1.00 98.00 199 ALA A CA 1
ATOM 1525 C C . ALA A 1 199 ? 6.520 -3.569 9.378 1.00 98.00 199 ALA A C 1
ATOM 1527 O O . ALA A 1 199 ? 6.406 -3.148 10.529 1.00 98.00 199 ALA A O 1
ATOM 1528 N N . LEU A 1 200 ? 6.482 -4.876 9.100 1.00 97.56 200 LEU A N 1
ATOM 1529 C CA . LEU A 1 200 ? 6.363 -5.905 10.135 1.00 97.56 200 LEU A CA 1
ATOM 1530 C C . LEU A 1 200 ? 7.605 -5.970 11.029 1.00 97.56 200 LEU A C 1
ATOM 1532 O O . LEU A 1 200 ? 7.480 -6.227 12.224 1.00 97.56 200 LEU A O 1
ATOM 1536 N N . SER A 1 201 ? 8.794 -5.728 10.472 1.00 96.62 201 SER A N 1
ATOM 1537 C CA . SER A 1 201 ? 10.036 -5.706 11.248 1.00 96.62 201 SER A CA 1
ATOM 1538 C C . SER A 1 201 ? 10.044 -4.531 12.219 1.00 96.62 201 SER A C 1
ATOM 1540 O O . SER A 1 201 ? 10.321 -4.732 13.395 1.00 96.62 201 SER A O 1
ATOM 1542 N N . ALA A 1 202 ? 9.657 -3.336 11.757 1.00 96.25 202 ALA A N 1
ATOM 1543 C CA . ALA A 1 202 ? 9.506 -2.162 12.616 1.00 96.25 202 ALA A CA 1
ATOM 1544 C C . ALA A 1 202 ? 8.498 -2.417 13.748 1.00 96.25 202 ALA A C 1
ATOM 1546 O O . ALA A 1 202 ? 8.786 -2.134 14.904 1.00 96.25 202 ALA A O 1
ATOM 1547 N N . LEU A 1 203 ? 7.359 -3.047 13.438 1.00 95.56 203 LEU A N 1
ATOM 1548 C CA . LEU A 1 203 ? 6.359 -3.421 14.439 1.00 95.56 203 LEU A CA 1
ATOM 1549 C C . LEU A 1 203 ? 6.883 -4.450 15.462 1.00 95.56 203 LEU A C 1
ATOM 1551 O O . LEU A 1 203 ? 6.513 -4.398 16.630 1.00 95.56 203 LEU A O 1
ATOM 1555 N N . ALA A 1 204 ? 7.727 -5.396 15.042 1.00 94.25 204 ALA A N 1
ATOM 1556 C CA . ALA A 1 204 ? 8.312 -6.403 15.932 1.00 94.25 204 ALA A CA 1
ATOM 1557 C C . ALA A 1 204 ? 9.458 -5.855 16.804 1.00 94.25 204 ALA A C 1
ATOM 1559 O O . ALA A 1 204 ? 9.712 -6.382 17.887 1.00 94.25 204 ALA A O 1
ATOM 1560 N N . GLU A 1 205 ? 10.163 -4.835 16.318 1.00 93.56 205 GLU A N 1
ATOM 1561 C CA . GLU A 1 205 ? 11.292 -4.186 16.996 1.00 93.56 205 GLU A CA 1
ATOM 1562 C C . GLU A 1 205 ? 10.863 -2.993 17.862 1.00 93.56 205 GLU A C 1
ATOM 1564 O O . GLU A 1 205 ? 11.633 -2.559 18.722 1.00 93.56 205 GLU A O 1
ATOM 1569 N N . GLY A 1 206 ? 9.644 -2.488 17.654 1.00 90.12 206 GLY A N 1
ATOM 1570 C CA . GLY A 1 206 ? 9.049 -1.395 18.412 1.00 90.12 206 GLY A CA 1
ATOM 1571 C C . GLY A 1 206 ? 9.041 -1.663 19.920 1.00 90.12 206 GLY A C 1
ATOM 1572 O O . GLY A 1 206 ? 8.681 -2.742 20.395 1.00 90.12 206 GLY A O 1
ATOM 1573 N N . GLY A 1 207 ? 9.470 -0.660 20.688 1.00 83.00 207 GLY A N 1
ATOM 1574 C CA . GLY A 1 207 ? 9.430 -0.686 22.149 1.00 83.00 207 GLY A CA 1
ATOM 1575 C C . GLY A 1 207 ? 8.059 -0.296 22.707 1.00 83.00 207 GLY A C 1
ATOM 1576 O O . GLY A 1 207 ? 7.138 0.031 21.969 1.00 83.00 207 GLY A O 1
ATOM 1577 N N . ALA A 1 208 ? 7.934 -0.256 24.037 1.00 83.06 208 ALA A N 1
ATOM 1578 C CA . ALA A 1 208 ? 6.690 0.146 24.707 1.00 83.06 208 ALA A CA 1
ATOM 1579 C C . ALA A 1 208 ? 6.231 1.585 24.381 1.00 83.06 208 ALA A C 1
ATOM 1581 O O . ALA A 1 208 ? 5.056 1.895 24.557 1.00 83.06 208 ALA A O 1
ATOM 1582 N N . ASP A 1 209 ? 7.154 2.435 23.923 1.00 87.25 209 ASP A N 1
ATOM 1583 C CA . ASP A 1 209 ? 6.905 3.832 23.557 1.00 87.25 209 ASP A CA 1
ATOM 1584 C C . ASP A 1 209 ? 6.712 4.036 22.038 1.00 87.25 209 ASP A C 1
ATOM 1586 O O . ASP A 1 209 ? 6.478 5.165 21.607 1.00 87.25 209 ASP A O 1
ATOM 1590 N N . ASP A 1 210 ? 6.828 2.979 21.219 1.00 91.81 210 ASP A N 1
ATOM 1591 C CA . ASP A 1 210 ? 6.572 3.063 19.776 1.00 91.81 210 ASP A CA 1
ATOM 1592 C C . ASP A 1 210 ? 5.050 3.079 19.530 1.00 91.81 210 ASP A C 1
ATOM 1594 O O . ASP A 1 210 ? 4.347 2.172 19.991 1.00 91.81 210 ASP A O 1
ATOM 1598 N N . PRO A 1 211 ? 4.500 4.107 18.856 1.00 94.44 211 PRO A N 1
ATOM 1599 C CA . PRO A 1 211 ? 3.066 4.177 18.623 1.00 94.44 211 PRO A CA 1
ATOM 1600 C C . PRO A 1 211 ? 2.581 3.173 17.569 1.00 94.44 211 PRO A C 1
ATOM 1602 O O . PRO A 1 211 ? 1.382 2.880 17.547 1.00 94.44 211 PRO A O 1
ATOM 1605 N N . LEU A 1 212 ? 3.457 2.639 16.709 1.00 96.94 212 LEU A N 1
ATOM 1606 C CA . LEU A 1 212 ? 3.074 1.688 15.671 1.00 96.94 212 LEU A CA 1
ATOM 1607 C C . LEU A 1 212 ? 2.540 0.398 16.298 1.00 96.94 212 LEU A C 1
ATOM 1609 O O . LEU A 1 212 ? 3.273 -0.394 16.884 1.00 96.94 212 LEU A O 1
ATOM 1613 N N . ARG A 1 213 ? 1.239 0.155 16.120 1.00 95.69 213 ARG A N 1
ATOM 1614 C CA . ARG A 1 213 ? 0.537 -1.022 16.656 1.00 95.69 213 ARG A CA 1
ATOM 1615 C C . ARG A 1 213 ? 0.070 -1.999 15.584 1.00 95.69 213 ARG A C 1
ATOM 1617 O O . ARG A 1 213 ? -0.247 -3.145 15.907 1.00 95.69 213 ARG A O 1
ATOM 1624 N N . ALA A 1 214 ? 0.007 -1.572 14.323 1.00 97.56 214 ALA A N 1
ATOM 1625 C CA . ALA A 1 214 ? -0.388 -2.437 13.219 1.00 97.56 214 ALA A CA 1
ATOM 1626 C C . ALA A 1 214 ? 0.238 -2.023 11.883 1.00 97.56 214 ALA A C 1
ATOM 1628 O O . ALA A 1 214 ? 0.350 -0.842 11.561 1.00 97.56 214 ALA A O 1
ATOM 1629 N N . ALA A 1 215 ? 0.581 -3.022 11.072 1.00 98.25 215 ALA A N 1
ATOM 1630 C CA . ALA A 1 215 ? 1.019 -2.842 9.698 1.00 98.25 215 ALA A CA 1
ATOM 1631 C C . ALA A 1 215 ? 0.352 -3.893 8.807 1.00 98.25 215 ALA A C 1
ATOM 1633 O O . ALA A 1 215 ? 0.399 -5.087 9.108 1.00 98.25 215 ALA A O 1
ATOM 1634 N N . TYR A 1 216 ? -0.248 -3.448 7.708 1.00 98.69 216 TYR A N 1
ATOM 1635 C CA . TYR A 1 216 ? -0.964 -4.294 6.760 1.00 98.69 216 TYR A CA 1
ATOM 1636 C C . TYR A 1 216 ? -0.423 -4.090 5.348 1.00 98.69 216 TYR A C 1
ATOM 1638 O O . TYR A 1 216 ? 0.002 -2.988 4.989 1.00 98.69 216 TYR A O 1
ATOM 1646 N N . PHE A 1 217 ? -0.487 -5.140 4.533 1.00 98.62 217 PHE A N 1
ATOM 1647 C CA . PHE A 1 217 ? -0.288 -5.033 3.095 1.00 98.62 217 PHE A CA 1
ATOM 1648 C C . PHE A 1 217 ? -1.527 -5.547 2.372 1.00 98.62 217 PHE A C 1
ATOM 1650 O O . PHE A 1 217 ? -1.982 -6.665 2.622 1.00 98.62 217 PHE A O 1
ATOM 1657 N N . LEU A 1 218 ? -2.067 -4.713 1.490 1.00 98.75 218 LEU A N 1
ATOM 1658 C CA . LEU A 1 218 ? -3.252 -4.991 0.699 1.00 98.75 218 LEU A CA 1
ATOM 1659 C C . LEU A 1 218 ? -2.885 -4.979 -0.786 1.00 98.75 218 LEU A C 1
ATOM 1661 O O . LEU A 1 218 ? -2.626 -3.933 -1.385 1.00 98.75 218 LEU A O 1
ATOM 1665 N N . HIS A 1 219 ? -2.908 -6.163 -1.383 1.00 98.62 219 HIS A N 1
ATOM 1666 C CA . HIS A 1 219 ? -2.858 -6.329 -2.820 1.00 98.62 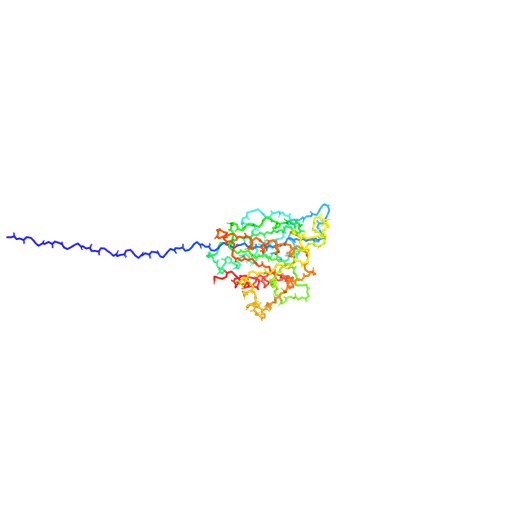219 HIS A CA 1
ATOM 1667 C C . HIS A 1 219 ? -4.227 -6.046 -3.442 1.00 98.62 219 HIS A C 1
ATOM 1669 O O . HIS A 1 219 ? -5.240 -6.653 -3.088 1.00 98.62 219 HIS A O 1
ATOM 1675 N N . ILE A 1 220 ? -4.237 -5.133 -4.404 1.00 98.50 220 ILE A N 1
ATOM 1676 C CA . ILE A 1 220 ? -5.417 -4.734 -5.167 1.00 98.50 220 ILE A CA 1
ATOM 1677 C C . ILE A 1 220 ? -5.313 -5.248 -6.611 1.00 98.50 220 ILE A C 1
ATOM 1679 O O . ILE A 1 220 ? -4.201 -5.513 -7.089 1.00 98.50 220 ILE A O 1
ATOM 1683 N N . PRO A 1 221 ? -6.444 -5.402 -7.315 1.00 97.75 221 PRO A N 1
ATOM 1684 C CA . PRO A 1 221 ? -6.455 -5.675 -8.740 1.00 97.75 221 PRO A CA 1
ATOM 1685 C C . PRO A 1 221 ? -6.329 -4.379 -9.544 1.00 97.75 221 PRO A C 1
ATOM 1687 O O . PRO A 1 221 ? -6.371 -3.267 -9.009 1.00 97.75 221 PRO A O 1
ATOM 1690 N N . TYR A 1 222 ? -6.229 -4.516 -10.863 1.00 96.75 222 TYR A N 1
ATOM 1691 C CA . TYR A 1 222 ? -6.514 -3.396 -11.754 1.00 96.75 222 TYR A CA 1
ATOM 1692 C C . TYR A 1 222 ? -7.972 -2.935 -11.608 1.00 96.75 222 TYR A C 1
ATOM 1694 O O . TYR A 1 222 ? -8.867 -3.727 -11.306 1.00 96.75 222 TYR A O 1
ATOM 1702 N N . ALA A 1 223 ? -8.224 -1.654 -11.877 1.00 94.19 223 ALA A N 1
ATOM 1703 C CA . ALA A 1 223 ? -9.580 -1.135 -11.996 1.00 94.19 223 ALA A CA 1
ATOM 1704 C C . ALA A 1 223 ? -10.263 -1.764 -13.221 1.00 94.19 223 ALA A C 1
ATOM 1706 O O . ALA A 1 223 ? -9.798 -1.607 -14.355 1.00 94.19 223 ALA A O 1
ATOM 1707 N N . LYS A 1 224 ? -11.358 -2.497 -12.998 1.00 91.81 224 LYS A N 1
ATOM 1708 C CA . LYS A 1 224 ? -12.128 -3.121 -14.077 1.00 91.81 224 LYS A CA 1
ATOM 1709 C C . LYS A 1 224 ? -12.682 -2.034 -14.992 1.00 91.81 224 LYS A C 1
ATOM 1711 O O . LYS A 1 224 ? -13.315 -1.106 -14.508 1.00 91.81 224 LYS A O 1
ATOM 1716 N N . ASP A 1 225 ? -12.425 -2.137 -16.294 1.00 91.56 225 ASP A N 1
ATOM 1717 C CA . ASP A 1 225 ? -12.859 -1.146 -17.290 1.00 91.56 225 ASP A CA 1
ATOM 1718 C C . ASP A 1 225 ? -12.391 0.300 -16.982 1.00 91.56 225 ASP A C 1
ATOM 1720 O O . ASP A 1 225 ? -12.957 1.263 -17.492 1.00 91.56 225 ASP A O 1
ATOM 1724 N N . GLY A 1 226 ? -11.348 0.462 -16.152 1.00 90.50 226 GLY A N 1
ATOM 1725 C CA . GLY A 1 226 ? -10.871 1.767 -15.681 1.00 90.50 226 GLY A CA 1
ATOM 1726 C C . GLY A 1 226 ? -11.723 2.404 -14.573 1.00 90.50 226 GLY A C 1
ATOM 1727 O O . GLY A 1 226 ? -11.514 3.574 -14.256 1.00 90.50 226 GLY A O 1
ATOM 1728 N N . ASP A 1 227 ? -12.662 1.667 -13.972 1.00 93.62 227 ASP A N 1
ATOM 1729 C CA . ASP A 1 227 ? -13.511 2.154 -12.881 1.00 93.62 227 ASP A CA 1
ATOM 1730 C C . ASP A 1 227 ? -12.751 2.192 -11.544 1.00 93.62 227 ASP A C 1
ATOM 1732 O O . ASP A 1 227 ? -12.749 1.249 -10.745 1.00 93.62 227 ASP A O 1
ATOM 1736 N N . TYR A 1 228 ? -12.060 3.308 -11.313 1.00 96.56 228 TYR A N 1
ATOM 1737 C CA . TYR A 1 228 ? -11.355 3.572 -10.060 1.00 96.56 228 TYR A CA 1
ATOM 1738 C C . TYR A 1 228 ? -12.295 3.907 -8.898 1.00 96.56 228 TYR A C 1
ATOM 1740 O O . TYR A 1 228 ? -11.878 3.790 -7.748 1.00 96.56 228 TYR A O 1
ATOM 1748 N N . GLU A 1 229 ? -13.546 4.291 -9.161 1.00 97.69 229 GLU A N 1
ATOM 1749 C CA . GLU A 1 229 ? -14.516 4.627 -8.116 1.00 97.69 229 GLU A CA 1
ATOM 1750 C C . GLU A 1 229 ? -14.992 3.365 -7.391 1.00 97.69 229 GLU A C 1
ATOM 1752 O O . GLU A 1 229 ? -14.991 3.325 -6.157 1.00 97.69 229 GLU A O 1
ATOM 1757 N N . ALA A 1 230 ? -15.328 2.311 -8.142 1.00 97.19 230 ALA A N 1
ATOM 1758 C CA . ALA A 1 230 ? -15.694 1.013 -7.574 1.00 97.19 230 ALA A CA 1
ATOM 1759 C C . ALA A 1 230 ? -14.521 0.374 -6.813 1.00 97.19 230 ALA A C 1
ATOM 1761 O O . ALA A 1 230 ? -14.688 -0.110 -5.690 1.00 97.19 230 ALA A O 1
ATOM 1762 N N . LEU A 1 231 ? -13.311 0.427 -7.385 1.00 98.06 231 LEU A N 1
ATOM 1763 C CA . LEU A 1 231 ? -12.118 -0.078 -6.707 1.00 98.06 231 LEU A CA 1
ATOM 1764 C C . LEU A 1 231 ? -11.834 0.708 -5.418 1.00 98.06 231 LEU A C 1
ATOM 1766 O O . LEU A 1 231 ? -11.555 0.105 -4.383 1.00 98.06 231 LEU A O 1
ATOM 1770 N N . ALA A 1 232 ? -11.951 2.038 -5.449 1.00 98.50 232 ALA A N 1
ATOM 1771 C CA . ALA A 1 232 ? -11.783 2.873 -4.265 1.00 98.50 232 ALA A CA 1
ATOM 1772 C C . ALA A 1 232 ? -12.820 2.570 -3.178 1.00 98.50 232 ALA A C 1
ATOM 1774 O O . ALA A 1 232 ? -12.480 2.621 -2.000 1.00 98.50 232 ALA A O 1
ATOM 1775 N N . GLU A 1 233 ? -14.061 2.239 -3.542 1.00 98.44 233 GLU A N 1
ATOM 1776 C CA . GLU A 1 233 ? -15.098 1.836 -2.586 1.00 98.44 233 GLU A CA 1
ATOM 1777 C C . GLU A 1 233 ? -14.738 0.528 -1.869 1.00 98.44 233 GLU A C 1
ATOM 1779 O O . GLU A 1 233 ? -14.777 0.472 -0.637 1.00 98.44 233 GLU A O 1
ATOM 1784 N N . GLY A 1 234 ? -14.313 -0.494 -2.619 1.00 98.25 234 GLY A N 1
ATOM 1785 C CA . GLY A 1 234 ? -13.854 -1.764 -2.051 1.00 98.25 234 GLY A CA 1
ATOM 1786 C C . GLY A 1 234 ? -12.631 -1.596 -1.151 1.00 98.25 234 GLY A C 1
ATOM 1787 O O . GLY A 1 234 ? -12.623 -2.075 -0.015 1.00 98.25 234 GLY A O 1
ATOM 1788 N N . VAL A 1 235 ? -11.618 -0.869 -1.631 1.00 98.69 235 VAL A N 1
ATOM 1789 C CA . VAL A 1 235 ? -10.386 -0.620 -0.872 1.00 98.69 235 VAL A CA 1
ATOM 1790 C C . VAL A 1 235 ? -10.675 0.205 0.382 1.00 98.69 235 VAL A C 1
ATOM 1792 O O . VAL A 1 235 ? -10.234 -0.184 1.460 1.00 98.69 235 VAL A O 1
ATOM 1795 N N . ALA A 1 236 ? -11.460 1.284 0.289 1.00 98.75 236 ALA A N 1
ATOM 1796 C CA . ALA A 1 236 ? -11.832 2.091 1.452 1.00 98.75 236 ALA A CA 1
ATOM 1797 C C . ALA A 1 236 ? -12.571 1.252 2.497 1.00 98.75 236 ALA A C 1
ATOM 1799 O O . ALA A 1 236 ? -12.203 1.272 3.669 1.00 98.75 236 ALA A O 1
ATOM 1800 N N . GLY A 1 237 ? -13.569 0.467 2.077 1.00 98.38 237 GLY A N 1
ATOM 1801 C CA . GLY A 1 237 ? -14.331 -0.386 2.985 1.00 98.38 237 GLY A CA 1
ATOM 1802 C C . GLY A 1 237 ? -13.457 -1.402 3.725 1.00 98.38 237 GLY A C 1
ATOM 1803 O O . GLY A 1 237 ? -13.693 -1.664 4.904 1.00 98.38 237 GLY A O 1
ATOM 1804 N N . LEU A 1 238 ? -12.428 -1.947 3.068 1.00 98.62 238 LEU A N 1
ATOM 1805 C CA . LEU A 1 238 ? -11.503 -2.881 3.704 1.00 98.62 238 LEU A CA 1
ATOM 1806 C C . LEU A 1 238 ? -10.529 -2.162 4.644 1.00 98.62 238 LEU A C 1
ATOM 1808 O O . LEU A 1 238 ? -10.342 -2.609 5.772 1.00 98.62 238 LEU A O 1
ATOM 1812 N N . VAL A 1 239 ? -9.953 -1.034 4.215 1.00 98.69 239 VAL A N 1
ATOM 1813 C CA . VAL A 1 239 ? -9.052 -0.216 5.043 1.00 98.69 239 VAL A CA 1
ATOM 1814 C C . VAL A 1 239 ? -9.741 0.212 6.336 1.00 98.69 239 VAL A C 1
ATOM 1816 O O . VAL A 1 239 ? -9.157 0.060 7.403 1.00 98.69 239 VAL A O 1
ATOM 1819 N N . LEU A 1 240 ? -10.993 0.666 6.263 1.00 98.12 240 LEU A N 1
ATOM 1820 C CA . LEU A 1 240 ? -11.777 1.061 7.435 1.00 98.12 240 LEU A CA 1
ATOM 1821 C C . LEU A 1 240 ? -11.894 -0.081 8.457 1.00 98.12 240 LEU A C 1
ATOM 1823 O O . LEU A 1 240 ? -11.556 0.110 9.620 1.00 98.12 240 LEU A O 1
ATOM 1827 N N . ARG A 1 241 ? -12.220 -1.302 8.014 1.00 97.50 241 ARG A N 1
ATOM 1828 C CA . ARG A 1 241 ? -12.277 -2.490 8.891 1.00 97.50 241 ARG A CA 1
ATOM 1829 C C . ARG A 1 241 ? -10.923 -2.865 9.514 1.00 97.50 241 ARG A C 1
ATOM 1831 O O . ARG A 1 241 ? -10.889 -3.501 10.566 1.00 97.50 241 ARG A O 1
ATOM 1838 N N . LEU A 1 242 ? -9.806 -2.525 8.867 1.00 97.25 242 LEU A N 1
ATOM 1839 C CA . LEU A 1 242 ? -8.459 -2.792 9.389 1.00 97.25 242 LEU A CA 1
ATOM 1840 C C . LEU A 1 242 ? -8.040 -1.790 10.471 1.00 97.25 242 LEU A C 1
ATOM 1842 O O . LEU A 1 242 ? -7.338 -2.174 11.412 1.00 97.25 242 LEU A O 1
ATOM 1846 N N . VAL A 1 243 ? -8.442 -0.523 10.320 1.00 95.00 243 VAL A N 1
ATOM 1847 C CA . VAL A 1 243 ? -8.012 0.586 11.190 1.00 95.00 243 VAL A CA 1
ATOM 1848 C C . VAL A 1 243 ? -8.993 0.896 12.320 1.00 95.00 243 VAL A C 1
ATOM 1850 O O . VAL A 1 243 ? -8.615 1.593 13.262 1.00 95.00 243 VAL A O 1
ATOM 1853 N N . GLU A 1 244 ? -10.227 0.389 12.239 1.00 82.50 244 GLU A N 1
ATOM 1854 C CA . GLU A 1 244 ? -11.233 0.520 13.295 1.00 82.50 244 GLU A CA 1
ATOM 1855 C C . GLU A 1 244 ? -10.671 0.036 14.655 1.00 82.50 244 GLU A C 1
ATOM 1857 O O . GLU A 1 244 ? -10.051 -1.035 14.707 1.00 82.50 244 GLU A O 1
ATOM 1862 N N . PRO A 1 245 ? -10.834 0.816 15.744 1.00 60.03 245 PRO A N 1
ATOM 1863 C CA . PRO A 1 245 ? -10.293 0.502 17.071 1.00 60.03 245 PRO A CA 1
ATOM 1864 C C . PRO A 1 245 ? -10.658 -0.880 17.628 1.00 60.03 245 PRO A C 1
ATOM 1866 O O . PRO A 1 245 ? -11.795 -1.360 17.418 1.00 60.03 245 PRO A O 1
#